Protein AF-A0A1G2NFJ1-F1 (afdb_monomer)

Nearest PDB structures (foldseek):
  6s37-assembly1_A  TM=6.740E-01  e=1.881E-02  Pseudomonas putida KT2440
  8tn1-assembly1_B  TM=7.381E-01  e=3.891E-02  synthetic construct
  8jh6-assembly1_B  TM=7.450E-01  e=9.228E-02  synthetic construct
  8tn6-assembly1_C  TM=7.296E-01  e=8.426E-02  synthetic construct

Radius of gyration: 84.59 Å; Cα contacts (8 Å, |Δi|>4): 296; chains: 1; bounding box: 151×40×231 Å

Organism: NCBI:txid1802322

Sequence (348 aa):
MGFALKITGFVVAAGVAAGGVYEIARVYSVKSLKETIGTKLESGEYVAAIAAYDALEKAAPKEAVAERKNLATAQRLLAAEEDLNRALRAAERAEWADVRALLRESEAIRNAAFARHREAQELYNQAEAYAAGERHEAVVELEGLKGEATSEKAKRAQAEEKGSALQNALLQKEKELGTRERELTEVKRRADDTKAQLEAEEARTRELAAQVEKEVKQKFFTELKTYRDLAQKGREQLDNAVVEIQAKRDVTALVYISQGKILFEEAKNKTNDLRSNRTPSAYQSKVDDLARAFTEFLEASKQLRNAVVYIEEQGSAEFASGLNKGKTALANAASYLAGVSEFIVGNQ

pLDDT: mean 86.46, std 15.75, range [24.73, 98.25]

Secondary structure (DSSP, 8-state):
-----------------TTHHHHHHHHHHHHHHHHHHHHHHHTT-HHHHHHHHHHHHHH-HHHHHHTHHHHHHHHHHHHHHHHHHHHHHHHHTT-HHHHHHHHTTSHHHH-TTSTTHHHHHHHHHHHHHHHHHHHHHHHHHHHHHHHHHHHHHHHHHHHHHHHHHHHHHHHHHHHHHHHHHHHHHHHHHHHHHHHHHHHHHHHHHHHHHHHHHHHHHHHHHHHHHHHHHHHHHHHHHHHHHHHHHHTT-HHHHHHHHHHHHHHHHHHHHHHHHHHHHS--GGGHHHHHHHHHHHHHHHHHHHHHHHHHHTGGGTTSHHHHHHHHHHHHHHHHHHHHHHHHHHHHHTT-

Structure (mmCIF, N/CA/C/O backbone):
data_AF-A0A1G2NFJ1-F1
#
_entry.id   AF-A0A1G2NFJ1-F1
#
loop_
_atom_site.group_PDB
_atom_site.id
_atom_site.type_symbol
_atom_site.label_atom_id
_atom_site.label_alt_id
_atom_site.label_comp_id
_atom_site.label_asym_id
_atom_site.label_entity_id
_atom_site.label_seq_id
_atom_site.pdbx_PDB_ins_code
_atom_site.Cartn_x
_atom_site.Cartn_y
_atom_site.Cartn_z
_atom_site.occupancy
_atom_site.B_iso_or_equiv
_atom_site.auth_seq_id
_atom_site.auth_comp_id
_atom_site.auth_asym_id
_atom_site.auth_atom_id
_atom_site.pdbx_PDB_model_num
ATOM 1 N N . MET A 1 1 ? 58.564 10.066 -154.911 1.00 29.38 1 MET A N 1
ATOM 2 C CA . MET A 1 1 ? 59.399 11.148 -155.482 1.00 29.38 1 MET A CA 1
ATOM 3 C C . MET A 1 1 ? 59.228 12.354 -154.581 1.00 29.38 1 MET A C 1
ATOM 5 O O . MET A 1 1 ? 58.092 12.661 -154.274 1.00 29.38 1 MET A O 1
ATOM 9 N N . GLY A 1 2 ? 60.229 13.048 -154.072 1.00 28.80 2 GLY A N 1
ATOM 10 C CA . GLY A 1 2 ? 61.684 13.002 -154.185 1.00 28.80 2 GLY A CA 1
ATOM 11 C C . GLY A 1 2 ? 62.175 14.066 -153.189 1.00 28.80 2 GLY A C 1
ATOM 12 O O . GLY A 1 2 ? 61.521 15.088 -153.026 1.00 28.80 2 GLY A O 1
ATOM 13 N N . PHE A 1 3 ? 63.103 13.705 -152.307 1.00 24.73 3 PHE A N 1
ATOM 14 C CA . PHE A 1 3 ? 64.506 14.142 -152.352 1.00 24.73 3 PHE A CA 1
ATOM 15 C C . PHE A 1 3 ? 64.763 15.631 -152.078 1.00 24.73 3 PHE A C 1
ATOM 17 O O . PHE A 1 3 ? 64.454 16.477 -152.908 1.00 24.73 3 PHE A O 1
ATOM 24 N N . ALA A 1 4 ? 65.433 15.885 -150.944 1.00 29.09 4 ALA A N 1
ATOM 25 C CA . ALA A 1 4 ? 66.714 16.608 -150.785 1.00 29.09 4 ALA A CA 1
ATOM 26 C C . ALA A 1 4 ? 66.730 17.238 -149.376 1.00 29.09 4 ALA A C 1
ATOM 28 O O . ALA A 1 4 ? 66.066 18.235 -149.130 1.00 29.09 4 ALA A O 1
ATOM 29 N N . LEU A 1 5 ? 67.287 16.613 -148.335 1.00 31.31 5 LEU A N 1
ATOM 30 C CA . LEU A 1 5 ? 68.714 16.400 -148.051 1.00 31.31 5 LEU A CA 1
ATOM 31 C C . LEU A 1 5 ? 69.594 17.640 -148.306 1.00 31.31 5 LEU A C 1
ATOM 33 O O . LEU A 1 5 ? 69.949 17.933 -149.445 1.00 31.31 5 LEU A O 1
ATOM 37 N N . LYS A 1 6 ? 70.039 18.284 -147.221 1.00 26.72 6 LYS A N 1
ATOM 38 C CA . LYS A 1 6 ? 71.379 18.874 -147.130 1.00 26.72 6 LYS A CA 1
ATOM 39 C C . LYS A 1 6 ? 72.005 18.488 -145.793 1.00 26.72 6 LYS A C 1
ATOM 41 O O . LYS A 1 6 ? 71.573 18.928 -144.735 1.00 26.72 6 LYS A O 1
ATOM 46 N N . ILE A 1 7 ? 73.009 17.625 -145.900 1.00 32.59 7 ILE A N 1
ATOM 47 C CA . ILE A 1 7 ? 74.018 17.327 -144.890 1.00 32.59 7 ILE A CA 1
ATOM 48 C C . ILE A 1 7 ? 75.213 18.237 -145.182 1.00 32.59 7 ILE A C 1
ATOM 50 O O . ILE A 1 7 ? 75.690 18.272 -146.315 1.00 32.59 7 ILE A O 1
ATOM 54 N N . THR A 1 8 ? 75.726 18.882 -144.141 1.00 31.62 8 THR A N 1
ATOM 55 C CA . THR A 1 8 ? 77.117 19.340 -144.007 1.00 31.62 8 THR A CA 1
ATOM 56 C C . THR A 1 8 ? 77.394 19.215 -142.502 1.00 31.62 8 THR A C 1
ATOM 58 O O . THR A 1 8 ? 76.684 19.827 -141.720 1.00 31.62 8 THR A O 1
ATOM 61 N N . GLY A 1 9 ? 78.269 18.374 -141.954 1.00 26.66 9 GLY A N 1
ATOM 62 C CA . GLY A 1 9 ? 79.492 17.786 -142.475 1.00 26.66 9 GLY A CA 1
ATOM 63 C C . GLY A 1 9 ? 80.692 18.564 -141.934 1.00 26.66 9 GLY A C 1
ATOM 64 O O . GLY A 1 9 ? 81.202 19.426 -142.637 1.00 26.66 9 GLY A O 1
ATOM 65 N N . PHE A 1 10 ? 81.146 18.262 -140.711 1.00 26.02 10 PHE A N 1
ATOM 66 C CA . PHE A 1 10 ? 82.534 18.509 -140.309 1.00 26.02 10 PHE A CA 1
ATOM 67 C C . PHE A 1 10 ? 83.067 17.313 -139.517 1.00 26.02 10 PHE A C 1
ATOM 69 O O . PHE A 1 10 ? 82.475 16.876 -138.530 1.00 26.02 10 PHE A O 1
ATOM 76 N N . VAL A 1 11 ? 84.157 16.755 -140.035 1.00 30.39 11 VAL A N 1
ATOM 77 C CA . VAL A 1 11 ? 84.840 15.537 -139.602 1.00 30.39 11 VAL A CA 1
ATOM 78 C C . VAL A 1 11 ? 86.064 15.921 -138.766 1.00 30.39 11 VAL A C 1
ATOM 80 O O . VAL A 1 11 ? 86.835 16.786 -139.162 1.00 30.39 11 VAL A O 1
ATOM 83 N N . VAL A 1 12 ? 86.183 15.251 -137.617 1.00 34.19 12 VAL A N 1
ATOM 84 C CA . VAL A 1 12 ? 87.369 14.823 -136.844 1.00 34.19 12 VAL A CA 1
ATOM 85 C C . VAL A 1 12 ? 88.696 15.578 -137.042 1.00 34.19 12 VAL A C 1
ATOM 87 O O . VAL A 1 12 ? 89.329 15.496 -138.090 1.00 34.19 12 VAL A O 1
ATOM 90 N N . ALA A 1 13 ? 89.211 16.125 -135.934 1.00 29.28 13 ALA A N 1
ATOM 91 C CA . ALA A 1 13 ? 90.642 16.306 -135.689 1.00 29.28 13 ALA A CA 1
ATOM 92 C C . ALA A 1 13 ? 91.014 15.706 -134.317 1.00 29.28 13 ALA A C 1
ATOM 94 O O . ALA A 1 13 ? 90.202 15.667 -133.395 1.00 29.28 13 ALA A O 1
ATOM 95 N N . ALA A 1 14 ? 92.223 15.163 -134.243 1.00 30.06 14 ALA A N 1
ATOM 96 C CA . ALA A 1 14 ? 92.695 14.168 -133.290 1.00 30.06 14 ALA A CA 1
ATOM 97 C C . ALA A 1 14 ? 93.153 14.715 -131.922 1.00 30.06 14 ALA A C 1
ATOM 99 O O . ALA A 1 14 ? 93.573 15.860 -131.814 1.00 30.06 14 ALA A O 1
ATOM 100 N N . GLY A 1 15 ? 93.215 13.815 -130.931 1.00 32.00 15 GLY A N 1
ATOM 101 C CA . GLY A 1 15 ? 94.182 13.885 -129.828 1.00 32.00 15 GLY A CA 1
ATOM 102 C C . GLY A 1 15 ? 93.713 14.568 -128.537 1.00 32.00 15 GLY A C 1
ATOM 103 O O . GLY A 1 15 ? 93.548 15.776 -128.489 1.00 32.00 15 GLY A O 1
ATOM 104 N N . VAL A 1 16 ? 93.633 13.778 -127.456 1.00 35.50 16 VAL A N 1
ATOM 105 C CA . VAL A 1 16 ? 93.614 14.209 -126.038 1.00 35.50 16 VAL A CA 1
ATOM 106 C C . VAL A 1 16 ? 92.357 14.963 -125.563 1.00 35.50 16 VAL A C 1
ATOM 108 O O . VAL A 1 16 ? 92.382 16.174 -125.424 1.00 35.50 16 VAL A O 1
ATOM 111 N N . ALA A 1 17 ? 91.281 14.245 -125.198 1.00 34.59 17 ALA A N 1
ATOM 112 C CA . ALA A 1 17 ? 90.305 14.711 -124.186 1.00 34.59 17 ALA A CA 1
ATOM 113 C C . ALA A 1 17 ? 89.310 13.624 -123.710 1.00 34.59 17 ALA A C 1
ATOM 115 O O . ALA A 1 17 ? 88.187 13.946 -123.326 1.00 34.59 17 ALA A O 1
ATOM 116 N N . ALA A 1 18 ? 89.682 12.336 -123.681 1.00 38.75 18 ALA A N 1
ATOM 117 C CA . ALA A 1 18 ? 88.801 11.305 -123.107 1.00 38.75 18 ALA A CA 1
ATOM 118 C C . ALA A 1 18 ? 88.531 11.521 -121.595 1.00 38.75 18 ALA A C 1
ATOM 120 O O . ALA A 1 18 ? 87.534 11.033 -121.078 1.00 38.75 18 ALA A O 1
ATOM 121 N N . GLY A 1 19 ? 89.365 12.314 -120.904 1.00 41.72 19 GLY A N 1
ATOM 122 C CA . GLY A 1 19 ? 89.115 12.766 -119.528 1.00 41.72 19 GLY A CA 1
ATOM 123 C C . GLY A 1 19 ? 88.277 14.050 -119.399 1.00 41.72 19 GLY A C 1
ATOM 124 O O . GLY A 1 19 ? 87.590 14.220 -118.401 1.00 41.72 19 GLY A O 1
ATOM 125 N N . GLY A 1 20 ? 88.282 14.948 -120.395 1.00 39.84 20 GLY A N 1
ATOM 126 C CA . GLY A 1 20 ? 87.669 16.284 -120.279 1.00 39.84 20 GLY A CA 1
ATOM 127 C C . GLY A 1 20 ? 86.154 16.309 -120.506 1.00 39.84 20 GLY A C 1
ATOM 128 O O . GLY A 1 20 ? 85.426 16.962 -119.765 1.00 39.84 20 GLY A O 1
ATOM 129 N N . VAL A 1 21 ? 85.656 15.553 -121.491 1.00 48.56 21 VAL A N 1
ATOM 130 C CA . VAL A 1 21 ? 84.204 15.421 -121.739 1.00 48.56 21 VAL A CA 1
ATOM 131 C C . VAL A 1 21 ? 83.534 14.617 -120.619 1.00 48.56 21 VAL A C 1
ATOM 133 O O . VAL A 1 21 ? 82.415 14.927 -120.213 1.00 48.56 21 VAL A O 1
ATOM 136 N N . TYR A 1 22 ? 84.253 13.631 -120.073 1.00 52.06 22 TYR A N 1
ATOM 137 C CA . TYR A 1 22 ? 83.825 12.845 -118.919 1.00 52.06 22 TYR A CA 1
ATOM 138 C C . TYR A 1 22 ? 83.718 13.707 -117.653 1.00 52.06 22 TYR A C 1
ATOM 140 O O . TYR A 1 22 ? 82.712 13.635 -116.955 1.00 52.06 22 TYR A O 1
ATOM 148 N N . GLU A 1 23 ? 84.689 14.590 -117.396 1.00 54.62 23 GLU A N 1
ATOM 149 C CA . GLU A 1 23 ? 84.641 15.519 -116.258 1.00 54.62 23 GLU A CA 1
ATOM 150 C C . GLU A 1 23 ? 83.546 16.593 -116.395 1.00 54.62 23 GLU A C 1
ATOM 152 O O . GLU A 1 23 ? 82.836 16.867 -115.432 1.00 54.62 23 GLU A O 1
ATOM 157 N N . ILE A 1 24 ? 83.305 17.152 -117.588 1.00 58.66 24 ILE A N 1
ATOM 158 C CA . ILE A 1 24 ? 82.224 18.142 -117.785 1.00 58.66 24 ILE A CA 1
ATOM 159 C C . ILE A 1 24 ? 80.839 17.499 -117.603 1.00 58.66 24 ILE A C 1
ATOM 161 O O . ILE A 1 24 ? 79.981 18.068 -116.923 1.00 58.66 24 ILE A O 1
ATOM 165 N N . ALA A 1 25 ? 80.619 16.304 -118.161 1.00 57.97 25 ALA A N 1
ATOM 166 C CA . ALA A 1 25 ? 79.375 15.559 -117.970 1.00 57.97 25 ALA A CA 1
ATOM 167 C C . ALA A 1 25 ? 79.161 15.180 -116.494 1.00 57.97 25 ALA A C 1
ATOM 169 O O . ALA A 1 25 ? 78.046 15.299 -115.985 1.00 57.97 25 ALA A O 1
ATOM 170 N N . ARG A 1 26 ? 80.238 14.810 -115.788 1.00 60.09 26 ARG A N 1
ATOM 171 C CA . ARG A 1 26 ? 80.223 14.480 -114.359 1.00 60.09 26 ARG A CA 1
ATOM 172 C C . ARG A 1 26 ? 79.892 15.688 -113.481 1.00 60.09 26 ARG A C 1
ATOM 174 O O . ARG A 1 26 ? 79.050 15.575 -112.593 1.00 60.09 26 ARG A O 1
ATOM 181 N N . VAL A 1 27 ? 80.477 16.857 -113.747 1.00 63.84 27 VAL A N 1
ATOM 182 C CA . VAL A 1 27 ? 80.195 18.097 -112.999 1.00 63.84 27 VAL A CA 1
ATOM 183 C C . VAL A 1 27 ? 78.745 18.558 -113.200 1.00 63.84 27 VAL A C 1
ATOM 185 O O . VAL A 1 27 ? 78.077 18.901 -112.222 1.00 63.84 27 VAL A O 1
ATOM 188 N N . TYR A 1 28 ? 78.219 18.506 -114.430 1.00 66.62 28 TYR A N 1
ATOM 189 C CA . TYR A 1 28 ? 76.808 18.820 -114.698 1.00 66.62 28 TYR A CA 1
ATOM 190 C C . TYR A 1 28 ? 75.854 17.813 -114.045 1.00 66.62 28 TYR A C 1
ATOM 192 O O . TYR A 1 28 ? 74.860 18.227 -113.447 1.00 66.62 28 TYR A O 1
ATOM 200 N N . SER A 1 29 ? 76.168 16.512 -114.084 1.00 67.25 29 SER A N 1
ATOM 201 C CA . SER A 1 29 ? 75.348 15.494 -113.417 1.00 67.25 29 SER A CA 1
ATOM 202 C C . SER A 1 29 ? 75.361 15.641 -111.895 1.00 67.25 29 SER A C 1
ATOM 204 O O . SER A 1 29 ? 74.321 15.511 -111.262 1.00 67.25 29 SER A O 1
ATOM 206 N N . VAL A 1 30 ? 76.508 15.980 -111.295 1.00 73.62 30 VAL A N 1
ATOM 207 C CA . VAL A 1 30 ? 76.634 16.200 -109.845 1.00 73.62 30 VAL A CA 1
ATOM 208 C C . VAL A 1 30 ? 75.862 17.439 -109.403 1.00 73.62 30 VAL A C 1
ATOM 210 O O . VAL A 1 30 ? 75.151 17.389 -108.401 1.00 73.62 30 VAL A O 1
ATOM 213 N N . LYS A 1 31 ? 75.957 18.543 -110.153 1.00 77.88 31 LYS A N 1
ATOM 214 C CA . LYS A 1 31 ? 75.199 19.765 -109.861 1.00 77.88 31 LYS A CA 1
ATOM 215 C C . LYS A 1 31 ? 73.690 19.533 -109.981 1.00 77.88 31 LYS A C 1
ATOM 217 O O . LYS A 1 31 ? 72.951 19.903 -109.076 1.00 77.88 31 LYS A O 1
ATOM 222 N N . SER A 1 32 ? 73.257 18.853 -111.042 1.00 75.44 32 SER A N 1
ATOM 223 C CA . SER A 1 32 ? 71.852 18.487 -111.247 1.00 75.44 32 SER A CA 1
ATOM 224 C C . SER A 1 32 ? 71.326 17.553 -110.151 1.00 75.44 32 SER A C 1
ATOM 226 O O . SER A 1 32 ? 70.208 17.747 -109.679 1.00 75.44 32 SER A O 1
ATOM 228 N N . LEU A 1 33 ? 72.130 16.591 -109.682 1.00 73.38 33 LEU A N 1
ATOM 229 C CA . LEU A 1 33 ? 71.769 15.725 -108.555 1.00 73.38 33 LEU A CA 1
ATOM 230 C C . LEU A 1 33 ? 71.628 16.518 -107.251 1.00 73.38 33 LEU A C 1
ATOM 232 O O . LEU A 1 33 ? 70.653 16.318 -106.538 1.00 73.38 33 LEU A O 1
ATOM 236 N N . LYS A 1 34 ? 72.537 17.457 -106.957 1.00 78.25 34 LYS A N 1
ATOM 237 C CA . LYS A 1 34 ? 72.437 18.329 -105.772 1.00 78.25 34 LYS A CA 1
ATOM 238 C C . LYS A 1 34 ? 71.208 19.240 -105.803 1.00 78.25 34 LYS A C 1
ATOM 240 O O . LYS A 1 34 ? 70.524 19.362 -104.792 1.00 78.25 34 LYS A O 1
ATOM 245 N N . GLU A 1 35 ? 70.903 19.840 -106.952 1.00 78.56 35 GLU A N 1
ATOM 246 C CA . GLU A 1 35 ? 69.680 20.633 -107.139 1.00 78.56 35 GLU A CA 1
ATOM 247 C C . GLU A 1 35 ? 68.430 19.758 -106.981 1.00 78.56 35 GLU A C 1
ATOM 249 O O . GLU A 1 35 ? 67.527 20.115 -106.232 1.00 78.56 35 GLU A O 1
ATOM 254 N N . THR A 1 36 ? 68.416 18.566 -107.590 1.00 78.94 36 THR A N 1
ATOM 255 C CA . THR A 1 36 ? 67.310 17.600 -107.463 1.00 78.94 36 THR A CA 1
ATOM 256 C C . THR A 1 36 ? 67.088 17.208 -106.010 1.00 78.94 36 THR A C 1
ATOM 258 O O . THR A 1 36 ? 65.955 17.189 -105.548 1.00 78.94 36 THR A O 1
ATOM 261 N N . ILE A 1 37 ? 68.154 16.928 -105.268 1.00 79.12 37 ILE A N 1
ATOM 262 C CA . ILE A 1 37 ? 68.082 16.609 -103.847 1.00 79.12 37 ILE A CA 1
ATOM 263 C C . ILE A 1 37 ? 67.454 17.759 -103.052 1.00 79.12 37 ILE A C 1
ATOM 265 O O . ILE A 1 37 ? 66.541 17.511 -102.271 1.00 79.12 37 ILE A O 1
ATOM 269 N N . GLY A 1 38 ? 67.911 19.000 -103.258 1.00 76.50 38 GLY A N 1
ATOM 270 C CA . GLY A 1 38 ? 67.349 20.177 -102.589 1.00 76.50 38 GLY A CA 1
ATOM 271 C C . GLY A 1 38 ? 65.865 20.354 -102.906 1.00 76.50 38 GLY A C 1
ATOM 272 O O . GLY A 1 38 ? 65.044 20.444 -101.999 1.00 76.50 38 GLY A O 1
ATOM 273 N N . THR A 1 39 ? 65.496 20.271 -104.186 1.00 81.25 39 THR A N 1
ATOM 274 C CA . THR A 1 39 ? 64.097 20.357 -104.622 1.00 81.25 39 THR A CA 1
ATOM 275 C C . THR A 1 39 ? 63.241 19.227 -104.047 1.00 81.25 39 THR A C 1
ATOM 277 O O . THR A 1 39 ? 62.113 19.471 -103.628 1.00 81.25 39 THR A O 1
ATOM 280 N N . LYS A 1 40 ? 63.748 17.989 -103.996 1.00 81.56 40 LYS A N 1
ATOM 281 C CA . LYS A 1 40 ? 63.025 16.827 -103.450 1.00 81.56 40 LYS A CA 1
ATOM 282 C C . LYS A 1 40 ? 62.892 16.891 -101.928 1.00 81.56 40 LYS A C 1
ATOM 284 O O . LYS A 1 40 ? 61.849 16.525 -101.403 1.00 81.56 40 LYS A O 1
ATOM 289 N N . LEU A 1 41 ? 63.894 17.420 -101.228 1.00 80.69 41 LEU A N 1
ATOM 290 C CA . LEU A 1 41 ? 63.815 17.713 -99.795 1.00 80.69 41 LEU A CA 1
ATOM 291 C C . LEU A 1 41 ? 62.758 18.779 -99.488 1.00 80.69 41 LEU A C 1
ATOM 293 O O . LEU A 1 41 ? 61.917 18.571 -98.618 1.00 80.69 41 LEU A O 1
ATOM 297 N N . GLU A 1 42 ? 62.779 19.899 -100.210 1.00 81.12 42 GLU A N 1
ATOM 298 C CA . GLU A 1 42 ? 61.841 21.011 -100.004 1.00 81.12 42 GLU A CA 1
ATOM 299 C C . GLU A 1 42 ? 60.400 20.640 -100.380 1.00 81.12 42 GLU A C 1
ATOM 301 O O . GLU A 1 42 ? 59.457 21.066 -99.718 1.00 81.12 42 GLU A O 1
ATOM 306 N N . SER A 1 43 ? 60.219 19.813 -101.413 1.00 80.00 43 SER A N 1
ATOM 307 C CA . SER A 1 43 ? 58.896 19.349 -101.864 1.00 80.00 43 SER A CA 1
ATOM 308 C C . SER A 1 43 ? 58.313 18.197 -101.041 1.00 80.00 43 SER A C 1
ATOM 310 O O . SER A 1 43 ? 57.189 17.776 -101.306 1.00 80.00 43 SER A O 1
ATOM 312 N N . GLY A 1 44 ? 59.037 17.695 -100.037 1.00 78.88 44 GLY A N 1
ATOM 313 C CA . GLY A 1 44 ? 58.571 16.593 -99.193 1.00 78.88 44 GLY A CA 1
ATOM 314 C C . GLY A 1 44 ? 58.727 15.206 -99.816 1.00 78.88 44 GLY A C 1
ATOM 315 O O . GLY A 1 44 ? 58.240 14.226 -99.268 1.00 78.88 44 GLY A O 1
ATOM 316 N N . GLU A 1 45 ? 59.438 15.081 -100.935 1.00 84.69 45 GLU A N 1
ATOM 317 C CA . GLU A 1 45 ? 59.751 13.796 -101.559 1.00 84.69 45 GLU A CA 1
ATOM 318 C C . GLU A 1 45 ? 61.010 13.169 -100.925 1.00 84.69 45 GLU A C 1
ATOM 320 O O . GLU A 1 45 ? 62.021 12.925 -101.592 1.00 84.69 45 GLU A O 1
ATOM 325 N N . TYR A 1 46 ? 60.973 12.905 -99.613 1.00 85.81 46 TYR A N 1
ATOM 326 C CA . TYR A 1 46 ? 62.154 12.515 -98.827 1.00 85.81 46 TYR A CA 1
ATOM 327 C C . TYR A 1 46 ? 62.796 11.200 -99.282 1.00 85.81 46 TYR A C 1
ATOM 329 O O . TYR A 1 46 ? 64.021 11.101 -99.341 1.00 85.81 46 TYR A O 1
ATOM 337 N N . VAL A 1 47 ? 61.995 10.208 -99.687 1.00 85.94 47 VAL A N 1
ATOM 338 C CA . VAL A 1 47 ? 62.502 8.946 -100.262 1.00 85.94 47 VAL A CA 1
ATOM 339 C C . VAL A 1 47 ? 63.257 9.200 -101.569 1.00 85.94 47 VAL A C 1
ATOM 341 O O . VAL A 1 47 ? 64.329 8.636 -101.789 1.00 85.94 47 VAL A O 1
ATOM 344 N N . ALA A 1 48 ? 62.733 10.080 -102.427 1.00 81.38 48 ALA A N 1
ATOM 345 C CA . ALA A 1 48 ? 63.378 10.436 -103.687 1.00 81.38 48 ALA A CA 1
ATOM 346 C C . ALA A 1 48 ? 64.650 11.265 -103.454 1.00 81.38 48 ALA A C 1
ATOM 348 O O . ALA A 1 48 ? 65.636 11.077 -104.166 1.00 81.38 48 ALA A O 1
ATOM 349 N N . ALA A 1 49 ? 64.665 12.127 -102.433 1.00 80.44 49 ALA A N 1
ATOM 350 C CA . ALA A 1 49 ? 65.864 12.840 -102.007 1.00 80.44 49 ALA A CA 1
ATOM 351 C C . ALA A 1 49 ? 66.959 11.883 -101.504 1.00 80.44 49 ALA A C 1
ATOM 353 O O . ALA A 1 49 ? 68.118 12.038 -101.884 1.00 80.44 49 ALA A O 1
ATOM 354 N N . ILE A 1 50 ? 66.605 10.863 -100.710 1.00 84.69 50 ILE A N 1
ATOM 355 C CA . ILE A 1 50 ? 67.541 9.817 -100.255 1.00 84.69 50 ILE A CA 1
ATOM 356 C C . ILE A 1 50 ? 68.062 8.997 -101.447 1.00 84.69 50 ILE A C 1
ATOM 358 O O . ILE A 1 50 ? 69.264 8.790 -101.572 1.00 84.69 50 ILE A O 1
ATOM 362 N N . ALA A 1 51 ? 67.195 8.600 -102.381 1.00 82.44 51 ALA A N 1
ATOM 363 C CA . ALA A 1 51 ? 67.616 7.866 -103.577 1.00 82.44 51 ALA A CA 1
ATOM 364 C C . ALA A 1 51 ? 68.539 8.700 -104.490 1.00 82.44 51 ALA A C 1
ATOM 366 O O . ALA A 1 51 ? 69.501 8.178 -105.060 1.00 82.44 51 ALA A O 1
ATOM 367 N N . ALA A 1 52 ? 68.279 10.006 -104.615 1.00 80.25 52 ALA A N 1
ATOM 368 C CA . ALA A 1 52 ? 69.155 10.931 -105.330 1.00 80.25 52 ALA A CA 1
ATOM 369 C C . ALA A 1 52 ? 70.500 11.124 -104.601 1.00 80.25 52 ALA A C 1
ATOM 371 O O . ALA A 1 52 ? 71.533 11.258 -105.260 1.00 80.25 52 ALA A O 1
ATOM 372 N N . TYR A 1 53 ? 70.512 11.053 -103.263 1.00 81.50 53 TYR A N 1
ATOM 373 C CA . TYR A 1 53 ? 71.736 10.990 -102.462 1.00 81.50 53 TYR A CA 1
ATOM 374 C C . TYR A 1 53 ? 72.564 9.735 -102.737 1.00 81.50 53 TYR A C 1
ATOM 376 O O . TYR A 1 53 ? 73.763 9.850 -102.991 1.00 81.50 53 TYR A O 1
ATOM 384 N N . ASP A 1 54 ? 71.938 8.559 -102.766 1.00 81.44 54 ASP A N 1
ATOM 385 C CA . ASP A 1 54 ? 72.623 7.298 -103.073 1.00 81.44 54 ASP A CA 1
ATOM 386 C C . ASP A 1 54 ? 73.207 7.305 -104.500 1.00 81.44 54 ASP A C 1
ATOM 388 O O . ASP A 1 54 ? 74.281 6.755 -104.763 1.00 81.44 54 ASP A O 1
ATOM 392 N N . ALA A 1 55 ? 72.515 7.950 -105.448 1.00 81.56 55 ALA A N 1
ATOM 393 C CA . ALA A 1 55 ? 73.018 8.160 -106.805 1.00 81.56 55 ALA A CA 1
ATOM 394 C C . ALA A 1 55 ? 74.222 9.121 -106.835 1.00 81.56 55 ALA A C 1
ATOM 396 O O . ALA A 1 55 ? 75.194 8.869 -107.555 1.00 81.56 55 ALA A O 1
ATOM 397 N N . LEU A 1 56 ? 74.191 10.187 -106.025 1.00 80.94 56 LEU A N 1
ATOM 398 C CA . LEU A 1 56 ? 75.305 11.122 -105.862 1.00 80.94 56 LEU A CA 1
ATOM 399 C C . LEU A 1 56 ? 76.530 10.441 -105.232 1.00 80.94 56 LEU A C 1
ATOM 401 O O . LEU A 1 56 ? 77.644 10.650 -105.709 1.00 80.94 56 LEU A O 1
ATOM 405 N N . GLU A 1 57 ? 76.340 9.586 -104.224 1.00 81.56 57 GLU A N 1
ATOM 406 C CA . GLU A 1 57 ? 77.422 8.826 -103.583 1.00 81.56 57 GLU A CA 1
ATOM 407 C C . GLU A 1 57 ? 78.140 7.899 -104.573 1.00 81.56 57 GLU A C 1
ATOM 409 O O . GLU A 1 57 ? 79.371 7.842 -104.590 1.00 81.56 57 GLU A O 1
ATOM 414 N N . LYS A 1 58 ? 77.390 7.240 -105.467 1.00 78.75 58 LYS A N 1
ATOM 415 C CA . LYS A 1 58 ? 77.949 6.365 -106.512 1.00 78.75 58 LYS A CA 1
ATOM 416 C C . LYS A 1 58 ? 78.712 7.133 -107.596 1.00 78.75 58 LYS A C 1
ATOM 418 O O . LYS A 1 58 ? 79.731 6.645 -108.082 1.00 78.75 58 LYS A O 1
ATOM 423 N N . ALA A 1 59 ? 78.235 8.313 -107.992 1.00 76.06 59 ALA A N 1
ATOM 424 C CA . ALA A 1 59 ? 78.837 9.104 -109.070 1.00 76.06 59 ALA A CA 1
ATOM 425 C C . ALA A 1 59 ? 80.020 9.985 -108.603 1.00 76.06 59 ALA A C 1
ATOM 427 O O . ALA A 1 59 ? 80.988 10.208 -109.349 1.00 76.06 59 ALA A O 1
ATOM 428 N N . ALA A 1 60 ? 79.952 10.503 -107.373 1.00 76.12 60 ALA A N 1
ATOM 429 C CA . ALA A 1 60 ? 80.842 11.539 -106.847 1.00 76.12 60 ALA A CA 1
ATOM 430 C C . ALA A 1 60 ? 81.001 11.441 -105.307 1.00 76.12 60 ALA A C 1
ATOM 432 O O . ALA A 1 60 ? 80.393 12.205 -104.550 1.00 76.12 60 ALA A O 1
ATOM 433 N N . PRO A 1 61 ? 81.834 10.498 -104.814 1.00 75.31 61 PRO A N 1
ATOM 434 C CA . PRO A 1 61 ? 81.906 10.175 -103.386 1.00 75.31 61 PRO A CA 1
ATOM 435 C C . PRO A 1 61 ? 82.383 11.329 -102.491 1.00 75.31 61 PRO A C 1
ATOM 437 O O . PRO A 1 61 ? 81.928 11.466 -101.358 1.00 75.31 61 PRO A O 1
ATOM 440 N N . LYS A 1 62 ? 83.301 12.182 -102.969 1.00 72.94 62 LYS A N 1
ATOM 441 C CA . LYS A 1 62 ? 83.844 13.298 -102.169 1.00 72.94 62 LYS A CA 1
ATOM 442 C C . LYS A 1 62 ? 82.802 14.401 -101.974 1.00 72.94 62 LYS A C 1
ATOM 444 O O . LYS A 1 62 ? 82.721 15.005 -100.908 1.00 72.94 62 LYS A O 1
ATOM 449 N N . GLU A 1 63 ? 81.987 14.633 -102.993 1.00 72.00 63 GLU A N 1
ATOM 450 C CA . GLU A 1 63 ? 80.902 15.602 -103.015 1.00 72.00 63 GLU A CA 1
ATOM 451 C C . GLU A 1 63 ? 79.708 15.132 -102.178 1.00 72.00 63 GLU A C 1
ATOM 453 O O . GLU A 1 63 ? 79.065 15.963 -101.536 1.00 72.00 63 GLU A O 1
ATOM 458 N N . ALA A 1 64 ? 79.453 13.821 -102.123 1.00 70.75 64 ALA A N 1
ATOM 459 C CA . ALA A 1 64 ? 78.445 13.217 -101.253 1.00 70.75 64 ALA A CA 1
ATOM 460 C C . ALA A 1 64 ? 78.792 13.357 -99.758 1.00 70.75 64 ALA A C 1
ATOM 462 O O . ALA A 1 64 ? 77.915 13.643 -98.943 1.00 70.75 64 ALA A O 1
ATOM 463 N N . VAL A 1 65 ? 80.077 13.254 -99.385 1.00 72.12 65 VAL A N 1
ATOM 464 C CA . VAL A 1 65 ? 80.529 13.464 -97.993 1.00 72.12 65 VAL A CA 1
ATOM 465 C C . VAL A 1 65 ? 80.196 14.875 -97.494 1.00 72.12 65 VAL A C 1
ATOM 467 O O . VAL A 1 65 ? 79.785 15.031 -96.342 1.00 72.12 65 VAL A O 1
ATOM 470 N N . ALA A 1 66 ? 80.315 15.893 -98.352 1.00 70.75 66 ALA A N 1
ATOM 471 C CA . ALA A 1 66 ? 79.959 17.272 -98.008 1.00 70.75 66 ALA A CA 1
ATOM 472 C C . ALA A 1 66 ? 78.447 17.457 -97.763 1.00 70.75 66 ALA A C 1
ATOM 474 O O . ALA A 1 66 ? 78.049 18.309 -96.972 1.00 70.75 66 ALA A O 1
ATOM 475 N N . GLU A 1 67 ? 77.611 16.625 -98.384 1.00 72.31 67 GLU A N 1
ATOM 476 C CA . GLU A 1 67 ? 76.150 16.684 -98.293 1.00 72.31 67 GLU A CA 1
ATOM 477 C C . GLU A 1 67 ? 75.551 15.720 -97.252 1.00 72.31 67 GLU A C 1
ATOM 479 O O . GLU A 1 67 ? 74.336 15.649 -97.074 1.00 72.31 67 GLU A O 1
ATOM 484 N N . ARG A 1 68 ? 76.385 14.986 -96.508 1.00 74.94 68 ARG A N 1
ATOM 485 C CA . ARG A 1 68 ? 75.947 13.963 -95.541 1.00 74.94 68 ARG A CA 1
ATOM 486 C C . ARG A 1 68 ? 74.969 14.485 -94.479 1.00 74.94 68 ARG A C 1
ATOM 488 O O . ARG A 1 68 ? 74.139 13.730 -93.978 1.00 74.94 68 ARG A O 1
ATOM 495 N N . LYS A 1 69 ? 75.044 15.777 -94.136 1.00 76.62 69 LYS A N 1
ATOM 496 C CA . LYS A 1 69 ? 74.086 16.434 -93.229 1.00 76.62 69 LYS A CA 1
ATOM 497 C C . LYS A 1 69 ? 72.676 16.465 -93.814 1.00 76.62 69 LYS A C 1
ATOM 499 O O . LYS A 1 69 ? 71.728 16.185 -93.097 1.00 76.62 69 LYS A O 1
ATOM 504 N N . ASN A 1 70 ? 72.554 16.752 -95.101 1.00 75.31 70 ASN A N 1
ATOM 505 C CA . ASN A 1 70 ? 71.278 16.833 -95.794 1.00 75.31 70 ASN A CA 1
ATOM 506 C C . ASN A 1 70 ? 70.670 15.439 -96.031 1.00 75.31 70 ASN A C 1
ATOM 508 O O . ASN A 1 70 ? 69.454 15.303 -95.962 1.00 75.31 70 ASN A O 1
ATOM 512 N N . LEU A 1 71 ? 71.491 14.388 -96.185 1.00 78.62 71 LEU A N 1
ATOM 513 C CA . LEU A 1 71 ? 71.022 12.994 -96.133 1.00 78.62 71 LEU A CA 1
ATOM 514 C C . LEU A 1 71 ? 70.444 12.643 -94.753 1.00 78.62 71 LEU A C 1
ATOM 516 O O . LEU A 1 71 ? 69.347 12.096 -94.660 1.00 78.62 71 LEU A O 1
ATOM 520 N N . ALA A 1 72 ? 71.150 12.989 -93.672 1.00 82.44 72 ALA A N 1
ATOM 521 C CA . ALA A 1 72 ? 70.645 12.779 -92.314 1.00 82.44 72 ALA A CA 1
ATOM 522 C C . ALA A 1 72 ? 69.355 13.582 -92.054 1.00 82.44 72 ALA A C 1
ATOM 524 O O . ALA A 1 72 ? 68.444 13.083 -91.395 1.00 82.44 72 ALA A O 1
ATOM 525 N N . THR A 1 73 ? 69.246 14.795 -92.605 1.00 82.88 73 THR A N 1
ATOM 526 C CA . THR A 1 73 ? 68.008 15.585 -92.596 1.00 82.88 73 THR A CA 1
ATOM 527 C C . THR A 1 73 ? 66.899 14.879 -93.375 1.00 82.88 73 THR A C 1
ATOM 529 O O . THR A 1 73 ? 65.813 14.719 -92.834 1.00 82.88 73 THR A O 1
ATOM 532 N N . ALA A 1 74 ? 67.166 14.378 -94.586 1.00 81.44 74 ALA A N 1
ATOM 533 C CA . ALA A 1 74 ? 66.192 13.634 -95.391 1.00 81.44 74 ALA A CA 1
ATOM 534 C C . ALA A 1 74 ? 65.629 12.420 -94.637 1.00 81.44 74 ALA A C 1
ATOM 536 O O . ALA A 1 74 ? 64.422 12.208 -94.611 1.00 81.44 74 ALA A O 1
ATOM 537 N N . GLN A 1 75 ? 66.500 11.651 -93.978 1.00 84.44 75 GLN A N 1
ATOM 538 C CA . GLN A 1 75 ? 66.116 10.474 -93.192 1.00 84.44 75 GLN A CA 1
ATOM 539 C C . GLN A 1 75 ? 65.272 10.840 -91.965 1.00 84.44 75 GLN A C 1
ATOM 541 O O . GLN A 1 75 ? 64.296 10.157 -91.665 1.00 84.44 75 GLN A O 1
ATOM 546 N N . ARG A 1 76 ? 65.613 11.931 -91.268 1.00 87.88 76 ARG A N 1
ATOM 547 C CA . ARG A 1 76 ? 64.818 12.439 -90.138 1.00 87.88 76 ARG A CA 1
ATOM 548 C C . ARG A 1 76 ? 63.454 12.961 -90.575 1.00 87.88 76 ARG A C 1
ATOM 550 O O . ARG A 1 76 ? 62.470 12.714 -89.889 1.00 87.88 76 ARG A O 1
ATOM 557 N N . LEU A 1 77 ? 63.392 13.651 -91.713 1.00 88.62 77 LEU A N 1
ATOM 558 C CA . LEU A 1 77 ? 62.139 14.157 -92.271 1.00 88.62 77 LEU A CA 1
ATOM 559 C C . LEU A 1 77 ? 61.254 13.029 -92.822 1.00 88.62 77 LEU A C 1
ATOM 561 O O . LEU A 1 77 ? 60.038 13.102 -92.686 1.00 88.62 77 LEU A O 1
ATOM 565 N N . LEU A 1 78 ? 61.847 11.952 -93.344 1.00 87.25 78 LEU A N 1
ATOM 566 C CA . LEU A 1 78 ? 61.114 10.737 -93.702 1.00 87.25 78 LEU A CA 1
ATOM 567 C C . LEU A 1 78 ? 60.515 10.049 -92.464 1.00 87.25 78 LEU A C 1
ATOM 569 O O . LEU A 1 78 ? 59.344 9.685 -92.473 1.00 87.25 78 LEU A O 1
ATOM 573 N N . ALA A 1 79 ? 61.282 9.917 -91.377 1.00 89.88 79 ALA A N 1
ATOM 574 C CA . ALA A 1 79 ? 60.757 9.388 -90.115 1.00 89.88 79 ALA A CA 1
ATOM 575 C C . ALA A 1 79 ? 59.628 10.273 -89.550 1.00 89.88 79 ALA A C 1
ATOM 577 O O . ALA A 1 79 ? 58.608 9.759 -89.103 1.00 89.88 79 ALA A O 1
ATOM 578 N N . ALA A 1 80 ? 59.761 11.600 -89.652 1.00 90.69 80 ALA A N 1
ATOM 579 C CA . ALA A 1 80 ? 58.693 12.539 -89.311 1.00 90.69 80 ALA A CA 1
ATOM 580 C C . ALA A 1 80 ? 57.436 12.373 -90.173 1.00 90.69 80 ALA A C 1
ATOM 582 O O . ALA A 1 80 ? 56.322 12.517 -89.671 1.00 90.69 80 ALA A O 1
ATOM 583 N N . GLU A 1 81 ? 57.591 12.066 -91.460 1.00 90.44 81 GLU A N 1
ATOM 584 C CA . GLU A 1 81 ? 56.464 11.763 -92.338 1.00 90.44 81 GLU A CA 1
ATOM 585 C C . GLU A 1 81 ? 55.744 10.478 -91.904 1.00 90.44 81 GLU A C 1
ATOM 587 O O . GLU A 1 81 ? 54.513 10.435 -91.865 1.00 90.44 81 GLU A O 1
ATOM 592 N N . GLU A 1 82 ? 56.491 9.443 -91.515 1.00 91.00 82 GLU A N 1
ATOM 593 C CA . GLU A 1 82 ? 55.919 8.215 -90.961 1.00 91.00 82 GLU A CA 1
ATOM 594 C C . GLU A 1 82 ? 55.196 8.455 -89.628 1.00 91.00 82 GLU A C 1
ATOM 596 O O . GLU A 1 82 ? 54.075 7.966 -89.454 1.00 91.00 82 GLU A O 1
ATOM 601 N N . ASP A 1 83 ? 55.792 9.225 -88.715 1.00 92.31 83 ASP A N 1
ATOM 602 C CA . ASP A 1 83 ? 55.182 9.601 -87.435 1.00 92.31 83 ASP A CA 1
ATOM 603 C C . ASP A 1 83 ? 53.890 10.395 -87.645 1.00 92.31 83 ASP A C 1
ATOM 605 O O . ASP A 1 83 ? 52.871 10.078 -87.028 1.00 92.31 83 ASP A O 1
ATOM 609 N N . LEU A 1 84 ? 53.892 11.377 -88.558 1.00 93.50 84 LEU A N 1
ATOM 610 C CA . LEU A 1 84 ? 52.693 12.142 -88.906 1.00 93.50 84 LEU A CA 1
ATOM 611 C C . LEU A 1 84 ? 51.608 11.234 -89.487 1.00 93.50 84 LEU A C 1
ATOM 613 O O . LEU A 1 84 ? 50.449 11.334 -89.097 1.00 93.50 84 LEU A O 1
ATOM 617 N N . ASN A 1 85 ? 51.959 10.315 -90.385 1.00 93.25 85 ASN A N 1
ATOM 618 C CA . ASN A 1 85 ? 50.986 9.395 -90.971 1.00 93.25 85 ASN A CA 1
ATOM 619 C C . ASN A 1 85 ? 50.398 8.427 -89.929 1.00 93.25 85 ASN A C 1
ATOM 621 O O . ASN A 1 85 ? 49.214 8.091 -90.000 1.00 93.25 85 ASN A O 1
ATOM 625 N N . ARG A 1 86 ? 51.188 7.988 -88.940 1.00 93.44 86 ARG A N 1
ATOM 626 C CA . ARG A 1 86 ? 50.679 7.203 -87.801 1.00 93.44 86 ARG A CA 1
ATOM 627 C C . ARG A 1 86 ? 49.785 8.047 -86.899 1.00 93.44 86 ARG A C 1
ATOM 629 O O . ARG A 1 86 ? 48.725 7.569 -86.504 1.00 93.44 86 ARG A O 1
ATOM 636 N N . ALA A 1 87 ? 50.168 9.294 -86.634 1.00 92.94 87 ALA A N 1
ATOM 637 C CA . ALA A 1 87 ? 49.375 10.229 -85.848 1.00 92.94 87 ALA A CA 1
ATOM 638 C C . ALA A 1 87 ? 48.033 10.549 -86.526 1.00 92.94 87 ALA A C 1
ATOM 640 O O . ALA A 1 87 ? 47.006 10.559 -85.863 1.00 92.94 87 ALA A O 1
ATOM 641 N N . LEU A 1 88 ? 47.997 10.714 -87.849 1.00 94.19 88 LEU A N 1
ATOM 642 C CA . LEU A 1 88 ? 46.751 10.904 -88.599 1.00 94.19 88 LEU A CA 1
ATOM 643 C C . LEU A 1 88 ? 45.816 9.693 -88.472 1.00 94.19 88 LEU A C 1
ATOM 645 O O . LEU A 1 88 ? 44.632 9.861 -88.203 1.00 94.19 88 LEU A O 1
ATOM 649 N N . ARG A 1 89 ? 46.346 8.467 -88.568 1.00 94.12 89 ARG A N 1
ATOM 650 C CA . ARG A 1 89 ? 45.548 7.241 -88.369 1.00 94.12 89 ARG A CA 1
ATOM 651 C C . ARG A 1 89 ? 45.041 7.085 -86.935 1.00 94.12 89 ARG A C 1
ATOM 653 O O . ARG A 1 89 ? 43.929 6.606 -86.739 1.00 94.12 89 ARG A O 1
ATOM 660 N N . ALA A 1 90 ? 45.844 7.462 -85.941 1.00 91.44 90 ALA A N 1
ATOM 661 C CA . ALA A 1 90 ? 45.411 7.488 -84.544 1.00 91.44 90 ALA A CA 1
ATOM 662 C C . ALA A 1 90 ? 44.302 8.537 -84.337 1.00 91.44 90 ALA A C 1
ATOM 664 O O . ALA A 1 90 ? 43.302 8.265 -83.677 1.00 91.44 90 ALA A O 1
ATOM 665 N N . ALA A 1 91 ? 44.410 9.700 -84.986 1.00 91.81 91 ALA A N 1
ATOM 666 C CA . ALA A 1 91 ? 43.384 10.740 -84.944 1.00 91.81 91 ALA A CA 1
ATOM 667 C C . ALA A 1 91 ? 42.061 10.289 -85.589 1.00 91.81 91 ALA A C 1
ATOM 669 O O . ALA A 1 91 ? 40.998 10.539 -85.027 1.00 91.81 91 ALA A O 1
ATOM 670 N N . GLU A 1 92 ? 42.104 9.553 -86.707 1.00 92.06 92 GLU A N 1
ATOM 671 C CA . GLU A 1 92 ? 40.915 8.938 -87.329 1.00 92.06 92 GLU A CA 1
ATOM 672 C C . GLU A 1 92 ? 40.183 7.967 -86.389 1.00 92.06 92 GLU A C 1
ATOM 674 O O . GLU A 1 92 ? 38.971 7.785 -86.497 1.00 92.06 92 GLU A O 1
ATOM 679 N N . ARG A 1 93 ? 40.910 7.355 -85.449 1.00 91.56 93 ARG A N 1
ATOM 680 C CA . ARG A 1 93 ? 40.369 6.457 -84.418 1.00 91.56 93 ARG A CA 1
ATOM 681 C C . ARG A 1 93 ? 40.021 7.169 -83.112 1.00 91.56 93 ARG A C 1
ATOM 683 O O . ARG A 1 93 ? 39.627 6.505 -82.160 1.00 91.56 93 ARG A O 1
ATOM 690 N N . ALA A 1 94 ? 40.157 8.496 -83.066 1.00 86.69 94 ALA A N 1
ATOM 691 C CA . ALA A 1 94 ? 40.027 9.313 -81.860 1.00 86.69 94 ALA A CA 1
ATOM 692 C C . ALA A 1 94 ? 40.996 8.918 -80.720 1.00 86.69 94 ALA A C 1
ATOM 694 O O . ALA A 1 94 ? 40.747 9.210 -79.552 1.00 86.69 94 ALA A O 1
ATOM 695 N N . GLU A 1 95 ? 42.133 8.298 -81.046 1.00 89.94 95 GLU A N 1
ATOM 696 C CA . GLU A 1 95 ? 43.185 7.896 -80.102 1.00 89.94 95 GLU A CA 1
ATOM 697 C C . GLU A 1 95 ? 44.127 9.086 -79.812 1.00 89.94 95 GLU A C 1
ATOM 699 O O . GLU A 1 95 ? 45.328 9.056 -80.082 1.00 89.94 95 GLU A O 1
ATOM 704 N N . TRP A 1 96 ? 43.585 10.189 -79.283 1.00 89.12 96 TRP A N 1
ATOM 705 C CA . TRP A 1 96 ? 44.303 11.469 -79.132 1.00 89.12 96 TRP A CA 1
ATOM 706 C C . TRP A 1 96 ? 45.553 11.397 -78.241 1.00 89.12 96 TRP A C 1
ATOM 708 O O . TRP A 1 96 ? 46.510 12.147 -78.451 1.00 89.12 96 TRP A O 1
ATOM 718 N N . ALA A 1 97 ? 45.587 10.474 -77.276 1.00 87.06 97 ALA A N 1
ATOM 719 C CA . ALA A 1 97 ? 46.774 10.210 -76.464 1.00 87.06 97 ALA A CA 1
ATOM 720 C C . ALA A 1 97 ? 47.953 9.696 -77.310 1.00 87.06 97 ALA A C 1
ATOM 722 O O . ALA A 1 97 ? 49.089 10.139 -77.116 1.00 87.06 97 ALA A O 1
ATOM 723 N N . ASP A 1 98 ? 47.675 8.832 -78.288 1.00 88.50 98 ASP A N 1
ATOM 724 C CA . ASP A 1 98 ? 48.677 8.274 -79.194 1.00 88.50 98 ASP A CA 1
ATOM 725 C C . ASP A 1 98 ? 49.119 9.310 -80.233 1.00 88.50 98 ASP A C 1
ATOM 727 O O . ASP A 1 98 ? 50.316 9.450 -80.483 1.00 88.50 98 ASP A O 1
ATOM 731 N N . VAL A 1 99 ? 48.190 10.126 -80.755 1.00 90.19 99 VAL A N 1
ATOM 732 C CA . VAL A 1 99 ? 48.503 11.290 -81.615 1.00 90.19 99 VAL A CA 1
ATOM 733 C C . VAL A 1 99 ? 49.520 12.206 -80.933 1.00 90.19 99 VAL A C 1
ATOM 735 O O . VAL A 1 99 ? 50.539 12.584 -81.516 1.00 90.19 99 VAL A O 1
ATOM 738 N N . ARG A 1 100 ? 49.264 12.538 -79.664 1.00 90.94 100 ARG A N 1
ATOM 739 C CA . ARG A 1 100 ? 50.149 13.372 -78.854 1.00 90.94 100 ARG A CA 1
ATOM 740 C C . ARG A 1 100 ? 51.507 12.707 -78.647 1.00 90.94 100 ARG A C 1
ATOM 742 O O . ARG A 1 100 ? 52.525 13.374 -78.812 1.00 90.94 100 ARG A O 1
ATOM 749 N N . ALA A 1 101 ? 51.535 11.429 -78.267 1.00 90.88 101 ALA A N 1
ATOM 750 C CA . ALA A 1 101 ? 52.774 10.700 -77.997 1.00 90.88 101 ALA A CA 1
ATOM 751 C C . ALA A 1 101 ? 53.672 10.608 -79.240 1.00 90.88 101 ALA A C 1
ATOM 753 O O . ALA A 1 101 ? 54.874 10.846 -79.136 1.00 90.88 101 ALA A O 1
ATOM 754 N N . LEU A 1 102 ? 53.079 10.333 -80.404 1.00 91.81 102 LEU A N 1
ATOM 755 C CA . LEU A 1 102 ? 53.782 10.230 -81.683 1.00 91.81 102 LEU A CA 1
ATOM 756 C C . LEU A 1 102 ? 54.358 11.577 -82.138 1.00 91.81 102 LEU A C 1
ATOM 758 O O . LEU A 1 102 ? 55.490 11.632 -82.605 1.00 91.81 102 LEU A O 1
ATOM 762 N N . LEU A 1 103 ? 53.615 12.677 -81.980 1.00 92.50 103 LEU A N 1
ATOM 763 C CA . LEU A 1 103 ? 54.044 13.979 -82.498 1.00 92.50 103 LEU A CA 1
ATOM 764 C C . LEU A 1 103 ? 54.942 14.768 -81.538 1.00 92.50 103 LEU A C 1
ATOM 766 O O . LEU A 1 103 ? 55.816 15.485 -82.012 1.00 92.50 103 LEU A O 1
ATOM 770 N N . ARG A 1 104 ? 54.793 14.631 -80.212 1.00 90.50 104 ARG A N 1
ATOM 771 C CA . ARG A 1 104 ? 55.487 15.460 -79.195 1.00 90.50 104 ARG A CA 1
ATOM 772 C C . ARG A 1 104 ? 57.007 15.536 -79.360 1.00 90.50 104 ARG A C 1
ATOM 774 O O . ARG A 1 104 ? 57.633 16.549 -79.015 1.00 90.50 104 ARG A O 1
ATOM 781 N N . GLU A 1 105 ? 57.609 14.450 -79.832 1.00 86.50 105 GLU A N 1
ATOM 782 C CA . GLU A 1 105 ? 59.053 14.353 -80.047 1.00 86.50 105 GLU A CA 1
ATOM 783 C C . GLU A 1 105 ? 59.471 14.256 -81.511 1.00 86.50 105 GLU A C 1
ATOM 785 O O . GLU A 1 105 ? 60.668 14.285 -81.796 1.00 86.50 105 GLU A O 1
ATOM 790 N N . SER A 1 106 ? 58.506 14.229 -82.428 1.00 91.31 106 SER A N 1
ATOM 791 C CA . SER A 1 106 ? 58.771 14.072 -83.850 1.00 91.31 106 SER A CA 1
ATOM 792 C C . SER A 1 106 ? 59.340 15.349 -84.470 1.00 91.31 106 SER A C 1
ATOM 794 O O . SER A 1 106 ? 58.952 16.477 -84.144 1.00 91.31 106 SER A O 1
ATOM 796 N N . GLU A 1 107 ? 60.237 15.172 -85.440 1.00 90.19 107 GLU A N 1
ATOM 797 C CA . GLU A 1 107 ? 60.747 16.259 -86.283 1.00 90.19 107 GLU A CA 1
ATOM 798 C C . GLU A 1 107 ? 59.612 16.916 -87.095 1.00 90.19 107 GLU A C 1
ATOM 800 O O . GLU A 1 107 ? 59.745 18.073 -87.486 1.00 90.19 107 GLU A O 1
ATOM 805 N N . ALA A 1 108 ? 58.455 16.251 -87.239 1.00 88.31 108 ALA A N 1
ATOM 806 C CA . ALA A 1 108 ? 57.267 16.790 -87.901 1.00 88.31 108 ALA A CA 1
ATOM 807 C C . ALA A 1 108 ? 56.798 18.128 -87.295 1.00 88.31 108 ALA A C 1
ATOM 809 O O . ALA A 1 108 ? 56.421 19.042 -88.027 1.00 88.31 108 ALA A O 1
ATOM 810 N N . ILE A 1 109 ? 56.872 18.279 -85.966 1.00 92.38 109 ILE A N 1
ATOM 811 C CA . ILE A 1 109 ? 56.483 19.516 -85.258 1.00 92.38 109 ILE A CA 1
ATOM 812 C C . ILE A 1 109 ? 57.679 20.346 -84.779 1.00 92.38 109 ILE A C 1
ATOM 814 O O . ILE A 1 109 ? 57.508 21.465 -84.310 1.00 92.38 109 ILE A O 1
ATOM 818 N N . ARG A 1 110 ? 58.902 19.810 -84.845 1.00 88.94 110 ARG A N 1
ATOM 819 C CA . ARG A 1 110 ? 60.111 20.510 -84.370 1.00 88.94 110 ARG A CA 1
ATOM 820 C C . ARG A 1 110 ? 60.899 21.170 -85.501 1.00 88.94 110 ARG A C 1
ATOM 822 O O . ARG A 1 110 ? 61.641 22.115 -85.241 1.00 88.94 110 ARG A O 1
ATOM 829 N N . ASN A 1 111 ? 60.738 20.700 -86.738 1.00 86.88 111 ASN A N 1
ATOM 830 C CA . ASN A 1 111 ? 61.517 21.140 -87.888 1.00 86.88 111 ASN A CA 1
ATOM 831 C C . ASN A 1 111 ? 60.659 21.903 -88.903 1.00 86.88 111 ASN A C 1
ATOM 833 O O . ASN A 1 111 ? 59.842 21.320 -89.611 1.00 86.88 111 ASN A O 1
ATOM 837 N N . ALA A 1 112 ? 60.895 23.210 -89.023 1.00 86.00 112 ALA A N 1
ATOM 838 C CA . ALA A 1 112 ? 60.143 24.074 -89.933 1.00 86.00 112 ALA A CA 1
ATOM 839 C C . ALA A 1 112 ? 60.351 23.750 -91.427 1.00 86.00 112 ALA A C 1
ATOM 841 O O . ALA A 1 112 ? 59.544 24.172 -92.250 1.00 86.00 112 ALA A O 1
ATOM 842 N N . ALA A 1 113 ? 61.414 23.016 -91.783 1.00 82.31 113 ALA A N 1
ATOM 843 C CA . ALA A 1 113 ? 61.676 22.582 -93.157 1.00 82.31 113 ALA A CA 1
ATOM 844 C C . ALA A 1 113 ? 60.897 21.312 -93.552 1.00 82.31 113 ALA A C 1
ATOM 846 O O . ALA A 1 113 ? 60.962 20.881 -94.703 1.00 82.31 113 ALA A O 1
ATOM 847 N N . PHE A 1 114 ? 60.171 20.691 -92.618 1.00 90.06 114 PHE A N 1
ATOM 848 C CA . PHE A 1 114 ? 59.266 19.597 -92.945 1.00 90.06 114 PHE A CA 1
ATOM 849 C C . PHE A 1 114 ? 58.078 20.124 -93.765 1.00 90.06 114 PHE A C 1
ATOM 851 O O . PHE A 1 114 ? 57.395 21.066 -93.364 1.00 90.06 114 PHE A O 1
ATOM 858 N N . ALA A 1 115 ? 57.792 19.496 -94.904 1.00 86.81 115 ALA A N 1
ATOM 859 C CA . ALA A 1 115 ? 56.820 19.987 -95.879 1.00 86.81 115 ALA A CA 1
ATOM 860 C C . ALA A 1 115 ? 55.402 20.087 -95.292 1.00 86.81 115 ALA A C 1
ATOM 862 O O . ALA A 1 115 ? 54.638 20.985 -95.643 1.00 86.81 115 ALA A O 1
ATOM 863 N N . ARG A 1 116 ? 55.065 19.198 -94.347 1.00 90.69 116 ARG A N 1
ATOM 864 C CA . ARG A 1 116 ? 53.763 19.150 -93.658 1.00 90.69 116 ARG A CA 1
ATOM 865 C C . ARG A 1 116 ? 53.839 19.640 -92.207 1.00 90.69 116 ARG A C 1
ATOM 867 O O . ARG A 1 116 ? 53.010 19.273 -91.379 1.00 90.69 116 ARG A O 1
ATOM 874 N N . HIS A 1 117 ? 54.816 20.492 -91.885 1.00 89.94 117 HIS A N 1
ATOM 875 C CA . HIS A 1 117 ? 55.049 20.994 -90.525 1.00 89.94 117 HIS A CA 1
ATOM 876 C C . HIS A 1 117 ? 53.813 21.636 -89.887 1.00 89.94 117 HIS A C 1
ATOM 878 O O . HIS A 1 117 ? 53.458 21.331 -88.749 1.00 89.94 117 HIS A O 1
ATOM 884 N N . ARG A 1 118 ? 53.111 22.490 -90.639 1.00 90.50 118 ARG A N 1
ATOM 885 C CA . ARG A 1 118 ? 51.912 23.176 -90.147 1.00 90.50 118 ARG A CA 1
ATOM 886 C C . ARG A 1 118 ? 50.790 22.201 -89.781 1.00 90.50 118 ARG A C 1
ATOM 888 O O . ARG A 1 118 ? 50.170 22.359 -88.737 1.00 90.50 118 ARG A O 1
ATOM 895 N N . GLU A 1 119 ? 50.568 21.192 -90.615 1.00 91.75 119 GLU A N 1
ATOM 896 C CA . GLU A 1 119 ? 49.552 20.162 -90.389 1.00 91.75 119 GLU A CA 1
ATOM 897 C C . GLU A 1 119 ? 49.872 19.332 -89.139 1.00 91.75 119 GLU A C 1
ATOM 899 O O . GLU A 1 119 ? 49.006 19.125 -88.291 1.00 91.75 119 GLU A O 1
ATOM 904 N N . ALA A 1 120 ? 51.136 18.931 -88.973 1.00 90.81 120 ALA A N 1
ATOM 905 C CA . ALA A 1 120 ? 51.588 18.225 -87.779 1.00 90.81 120 ALA A CA 1
ATOM 906 C C . ALA A 1 120 ? 51.405 19.071 -86.506 1.00 90.81 120 ALA A C 1
ATOM 908 O O . ALA A 1 120 ? 50.967 18.558 -85.476 1.00 90.81 120 ALA A O 1
ATOM 909 N N . GLN A 1 121 ? 51.703 20.373 -86.573 1.00 92.56 121 GLN A N 1
ATOM 910 C CA . GLN A 1 121 ? 51.543 21.285 -85.440 1.00 92.56 121 GLN A CA 1
ATOM 911 C C . GLN A 1 121 ? 50.069 21.483 -85.065 1.00 92.56 121 GLN A C 1
ATOM 913 O O . GLN A 1 121 ? 49.729 21.484 -83.881 1.00 92.56 121 GLN A O 1
ATOM 918 N N . GLU A 1 122 ? 49.189 21.645 -86.054 1.00 93.12 122 GLU A N 1
ATOM 919 C CA . GLU A 1 122 ? 47.745 21.773 -85.838 1.00 93.12 122 GLU A CA 1
ATOM 920 C C . GLU A 1 122 ? 47.172 20.498 -85.200 1.00 93.12 122 GLU A C 1
ATOM 922 O O . GLU A 1 122 ? 46.447 20.587 -84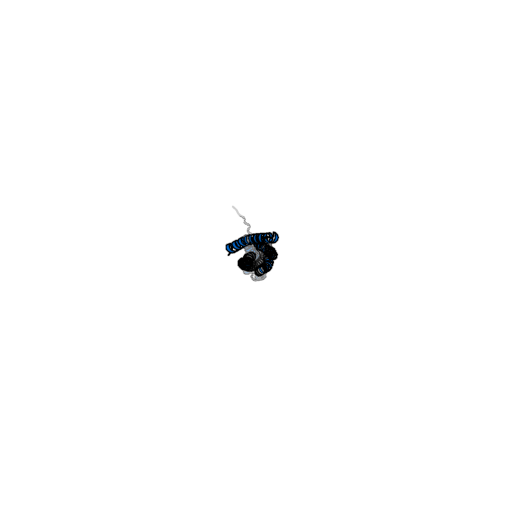.207 1.00 93.12 122 GLU A O 1
ATOM 927 N N . LEU A 1 123 ? 47.569 19.320 -85.691 1.00 92.94 123 LEU A N 1
ATOM 928 C CA . LEU A 1 123 ? 47.137 18.031 -85.150 1.00 92.94 123 LEU A CA 1
ATOM 929 C C . LEU A 1 123 ? 47.641 17.793 -83.715 1.00 92.94 123 LEU A C 1
ATOM 931 O O . LEU A 1 123 ? 46.886 17.344 -82.852 1.00 92.94 123 LEU A O 1
ATOM 935 N N . TYR A 1 124 ? 48.895 18.153 -83.427 1.00 92.69 124 TYR A N 1
ATOM 936 C CA . TYR A 1 124 ? 49.454 18.084 -82.075 1.00 92.69 124 TYR A CA 1
ATOM 937 C C . TYR A 1 124 ? 48.728 19.020 -81.098 1.00 92.69 124 TYR A C 1
ATOM 939 O O . TYR A 1 124 ? 48.400 18.618 -79.981 1.00 92.69 124 TYR A O 1
ATOM 947 N N . ASN A 1 125 ? 48.427 20.252 -81.519 1.00 91.94 125 ASN A N 1
ATOM 948 C CA . ASN A 1 125 ? 47.697 21.211 -80.689 1.00 91.94 125 ASN A CA 1
ATOM 949 C C . ASN A 1 125 ? 46.271 20.727 -80.378 1.00 91.94 125 ASN A C 1
ATOM 951 O O . ASN A 1 125 ? 45.798 20.907 -79.255 1.00 91.94 125 ASN A O 1
ATOM 955 N N . GLN A 1 126 ? 45.597 20.090 -81.342 1.00 90.19 126 GLN A N 1
ATOM 956 C CA . GLN A 1 126 ? 44.298 19.453 -81.106 1.00 90.19 126 GLN A CA 1
ATOM 957 C C . GLN A 1 126 ? 44.415 18.333 -80.063 1.00 90.19 126 GLN A C 1
ATOM 959 O O . GLN A 1 126 ? 43.650 18.316 -79.102 1.00 90.19 126 GLN A O 1
ATOM 964 N N . ALA A 1 127 ? 45.409 17.451 -80.189 1.00 91.19 127 ALA A N 1
ATOM 965 C CA . ALA A 1 127 ? 45.637 16.367 -79.233 1.00 91.19 127 ALA A CA 1
ATOM 966 C C . ALA A 1 127 ? 45.963 16.870 -77.808 1.00 91.19 127 ALA A C 1
ATOM 968 O O . ALA A 1 127 ? 45.488 16.302 -76.822 1.00 91.19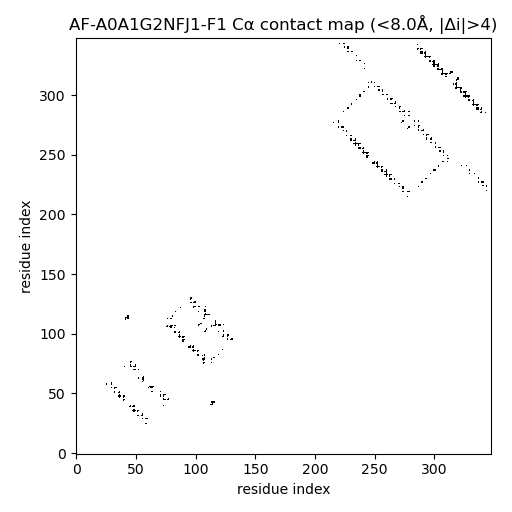 127 ALA A O 1
ATOM 969 N N . GLU A 1 128 ? 46.726 17.961 -77.671 1.00 89.06 128 GLU A N 1
ATOM 970 C CA . GLU A 1 128 ? 46.963 18.623 -76.376 1.00 89.06 128 GLU A CA 1
ATOM 971 C C . GLU A 1 128 ? 45.676 19.218 -75.780 1.00 89.06 128 GLU A C 1
ATOM 973 O O . GLU A 1 128 ? 45.461 19.108 -74.571 1.00 89.06 128 GLU A O 1
ATOM 978 N N . ALA A 1 129 ? 44.798 19.801 -76.603 1.00 88.38 129 ALA A N 1
ATOM 979 C CA . ALA A 1 129 ? 43.518 20.338 -76.140 1.00 88.38 129 ALA A CA 1
ATOM 980 C C . ALA A 1 129 ? 42.586 19.236 -75.603 1.00 88.38 129 ALA A C 1
ATOM 982 O O . ALA A 1 129 ? 42.018 19.398 -74.522 1.00 88.38 129 ALA A O 1
ATOM 983 N N . TYR A 1 130 ? 42.487 18.095 -76.295 1.00 88.31 130 TYR A N 1
ATOM 984 C CA . TYR A 1 130 ? 41.733 16.931 -75.809 1.00 88.31 130 TYR A CA 1
ATOM 985 C C . TYR A 1 130 ? 42.293 16.400 -74.484 1.00 88.31 130 TYR A C 1
ATOM 987 O O . TYR A 1 130 ? 41.547 16.229 -73.521 1.00 88.31 130 TYR A O 1
ATOM 995 N N . ALA A 1 131 ? 43.616 16.237 -74.384 1.00 85.69 131 ALA A N 1
ATOM 996 C CA . ALA A 1 131 ? 44.256 15.779 -73.152 1.00 85.69 131 ALA A CA 1
ATOM 997 C C . ALA A 1 131 ? 44.063 16.755 -71.974 1.00 85.69 131 ALA A C 1
ATOM 999 O O . ALA A 1 131 ? 44.027 16.332 -70.817 1.00 85.69 131 ALA A O 1
ATOM 1000 N N . ALA A 1 132 ? 43.967 18.062 -72.236 1.00 83.25 132 ALA A N 1
ATOM 1001 C CA . ALA A 1 132 ? 43.642 19.052 -71.213 1.00 83.25 132 ALA A CA 1
ATOM 1002 C C . ALA A 1 132 ? 42.177 18.945 -70.750 1.00 83.25 132 ALA A C 1
ATOM 1004 O O . ALA A 1 132 ? 41.924 19.045 -69.549 1.00 83.25 132 ALA A O 1
ATOM 1005 N N . GLY A 1 133 ? 41.243 18.693 -71.676 1.00 84.81 133 GLY A N 1
ATOM 1006 C CA . GLY A 1 133 ? 39.826 18.456 -71.382 1.00 84.81 133 GLY A CA 1
ATOM 1007 C C . GLY A 1 133 ? 39.601 17.229 -70.495 1.00 84.81 133 GLY A C 1
ATOM 1008 O O . GLY A 1 133 ? 39.036 17.361 -69.413 1.00 84.81 133 GLY A O 1
ATOM 1009 N N . GLU A 1 134 ? 40.144 16.069 -70.876 1.00 85.12 134 GLU A N 1
ATOM 1010 C CA . GLU A 1 134 ? 40.018 14.824 -70.095 1.00 85.12 134 GLU A CA 1
ATOM 1011 C C . GLU A 1 134 ? 40.624 14.949 -68.689 1.00 85.12 134 GLU A C 1
ATOM 1013 O O . GLU A 1 134 ? 40.076 14.454 -67.704 1.00 85.12 134 GLU A O 1
ATOM 1018 N N . ARG A 1 135 ? 41.756 15.657 -68.559 1.00 81.81 135 ARG A N 1
ATOM 1019 C CA . ARG A 1 135 ? 42.357 15.940 -67.247 1.00 81.81 135 ARG A CA 1
ATOM 1020 C C . ARG A 1 135 ? 41.464 16.822 -66.389 1.00 81.81 135 ARG A C 1
ATOM 1022 O O . ARG A 1 135 ? 41.410 16.614 -65.181 1.00 81.81 135 ARG A O 1
ATOM 1029 N N . HIS A 1 136 ? 40.811 17.816 -66.985 1.00 83.38 136 HIS A N 1
ATOM 1030 C CA . HIS A 1 136 ? 39.892 18.679 -66.258 1.00 83.38 136 HIS A CA 1
ATOM 1031 C C . HIS A 1 136 ? 38.672 17.893 -65.765 1.00 83.38 136 HIS A C 1
ATOM 1033 O O . HIS A 1 136 ? 38.355 17.971 -64.581 1.00 83.38 136 HIS A O 1
ATOM 1039 N N . GLU A 1 137 ? 38.057 17.076 -66.624 1.00 88.06 137 GLU A N 1
ATOM 1040 C CA . GLU A 1 137 ? 36.924 16.215 -66.256 1.00 88.06 137 GLU A CA 1
ATOM 1041 C C . GLU A 1 137 ? 37.288 15.235 -65.135 1.00 88.06 137 GLU A C 1
ATOM 1043 O O . GLU A 1 137 ? 36.590 15.173 -64.124 1.00 88.06 137 GLU A O 1
ATOM 1048 N N . ALA A 1 138 ? 38.435 14.557 -65.245 1.00 84.12 138 ALA A N 1
ATOM 1049 C CA . ALA A 1 138 ? 38.909 13.642 -64.209 1.00 84.12 138 ALA A CA 1
ATOM 1050 C C . ALA A 1 138 ? 39.169 14.350 -62.867 1.00 84.12 138 ALA A C 1
ATOM 1052 O O . ALA A 1 138 ? 38.895 13.794 -61.804 1.00 84.12 138 ALA A O 1
ATOM 1053 N N . VAL A 1 139 ? 39.695 15.581 -62.885 1.00 87.94 139 VAL A N 1
ATOM 1054 C CA . VAL A 1 139 ? 39.888 16.374 -61.659 1.00 87.94 139 VAL A CA 1
ATOM 1055 C C . VAL A 1 139 ? 38.544 16.743 -61.033 1.00 87.94 139 VAL A C 1
ATOM 1057 O O . VAL A 1 139 ? 38.388 16.566 -59.826 1.00 87.94 139 VAL A O 1
ATOM 1060 N N . VAL A 1 140 ? 37.571 17.191 -61.831 1.00 90.56 140 VAL A N 1
ATOM 1061 C CA . VAL A 1 140 ? 36.224 17.536 -61.348 1.00 90.56 140 VAL A CA 1
ATOM 1062 C C . VAL A 1 140 ? 35.524 16.313 -60.750 1.00 90.56 140 VAL A C 1
ATOM 1064 O O . VAL A 1 140 ? 34.957 16.404 -59.661 1.00 90.56 140 VAL A O 1
ATOM 1067 N N . GLU A 1 141 ? 35.606 15.152 -61.403 1.00 89.88 141 GLU A N 1
ATOM 1068 C CA . GLU A 1 141 ? 35.027 13.906 -60.890 1.00 89.88 141 GLU A CA 1
ATOM 1069 C C . GLU A 1 141 ? 35.702 13.464 -59.582 1.00 89.88 141 GLU A C 1
ATOM 1071 O O . GLU A 1 141 ? 35.024 13.134 -58.606 1.00 89.88 141 GLU A O 1
ATOM 1076 N N . LEU A 1 142 ? 37.036 13.532 -59.505 1.00 89.31 142 LEU A N 1
ATOM 1077 C CA . LEU A 1 142 ? 37.777 13.220 -58.280 1.00 89.31 142 LEU A CA 1
ATOM 1078 C C . LEU A 1 142 ? 37.442 14.177 -57.131 1.00 89.31 142 LEU A C 1
ATOM 1080 O O . LEU A 1 142 ? 37.390 13.750 -55.975 1.00 89.31 142 LEU A O 1
ATOM 1084 N N . GLU A 1 143 ? 37.238 15.462 -57.413 1.00 89.69 143 GLU A N 1
ATOM 1085 C CA . GLU A 1 143 ? 36.780 16.433 -56.417 1.00 89.69 143 GLU A CA 1
ATOM 1086 C C . GLU A 1 143 ? 35.348 16.135 -55.956 1.00 89.69 143 GLU A C 1
ATOM 1088 O O . GLU A 1 143 ? 35.092 16.147 -54.748 1.00 89.69 143 GLU A O 1
ATOM 1093 N N . GLY A 1 144 ? 34.451 15.765 -56.877 1.00 91.25 144 GLY A N 1
ATOM 1094 C CA . GLY A 1 144 ? 33.094 15.307 -56.571 1.00 91.25 144 GLY A CA 1
ATOM 1095 C C . GLY A 1 144 ? 33.082 14.085 -55.649 1.00 91.25 144 GLY A C 1
ATOM 1096 O O . GLY A 1 144 ? 32.496 14.130 -54.567 1.00 91.25 144 GLY A O 1
ATOM 1097 N N . LEU A 1 145 ? 33.826 13.033 -56.004 1.00 92.06 145 LEU A N 1
ATOM 1098 C CA . LEU A 1 145 ? 33.948 11.808 -55.204 1.00 92.06 145 LEU A CA 1
ATOM 1099 C C . LEU A 1 145 ? 34.577 12.063 -53.826 1.00 92.06 145 LEU A C 1
ATOM 1101 O O . LEU A 1 145 ? 34.167 11.463 -52.831 1.00 92.06 145 LEU A O 1
ATOM 1105 N N . LYS A 1 146 ? 35.553 12.977 -53.723 1.00 91.62 146 LYS A N 1
ATOM 1106 C CA . LYS A 1 146 ? 36.097 13.409 -52.421 1.00 91.62 146 LYS A CA 1
ATOM 1107 C C . LYS A 1 146 ? 35.040 14.127 -51.580 1.00 91.62 146 LYS A C 1
ATOM 1109 O O . LYS A 1 146 ? 34.957 13.889 -50.371 1.00 91.62 146 LYS A O 1
ATOM 1114 N N . GLY A 1 147 ? 34.226 14.983 -52.195 1.00 91.56 147 GLY A N 1
ATOM 1115 C CA . GLY A 1 147 ? 33.089 15.637 -51.545 1.00 91.56 147 GLY A CA 1
ATOM 1116 C C . GLY A 1 147 ? 32.066 14.629 -51.011 1.00 91.56 147 GLY A C 1
ATOM 1117 O O . GLY A 1 147 ? 31.672 14.690 -49.846 1.00 91.56 147 GLY A O 1
ATOM 1118 N N . GLU A 1 148 ? 31.699 13.637 -51.817 1.00 91.94 148 GLU A N 1
ATOM 1119 C CA . GLU A 1 148 ? 30.786 12.567 -51.405 1.00 91.94 148 GLU A CA 1
ATOM 1120 C C . GLU A 1 148 ? 31.370 11.706 -50.283 1.00 91.94 148 GLU A C 1
ATOM 1122 O O . GLU A 1 148 ? 30.704 11.480 -49.272 1.00 91.94 148 GLU A O 1
ATOM 1127 N N . ALA A 1 149 ? 32.634 11.288 -50.395 1.00 91.44 149 ALA A N 1
ATOM 1128 C CA . ALA A 1 149 ? 33.296 10.475 -49.378 1.00 91.44 149 ALA A CA 1
ATOM 1129 C C . ALA A 1 149 ? 33.413 11.205 -48.029 1.00 91.44 149 ALA A C 1
ATOM 1131 O O . ALA A 1 149 ? 33.235 10.597 -46.970 1.00 91.44 149 ALA A O 1
ATOM 1132 N N . THR A 1 150 ? 33.686 12.514 -48.042 1.00 93.31 150 THR A N 1
ATOM 1133 C CA . THR A 1 150 ? 33.728 13.327 -46.815 1.00 93.31 150 THR A CA 1
ATOM 1134 C C . THR A 1 150 ? 32.340 13.507 -46.203 1.00 93.31 150 THR A C 1
ATOM 1136 O O . THR A 1 150 ? 32.192 13.344 -44.989 1.00 93.31 150 THR A O 1
ATOM 1139 N N . SER A 1 151 ? 31.314 13.754 -47.024 1.00 93.81 151 SER A N 1
ATOM 1140 C CA . SER A 1 151 ? 29.917 13.826 -46.579 1.00 93.81 151 SER A CA 1
ATOM 1141 C C . SER A 1 151 ? 29.441 12.506 -45.965 1.00 93.81 151 SER A C 1
ATOM 1143 O O . SER A 1 151 ? 28.877 12.492 -44.871 1.00 93.81 151 SER A O 1
ATOM 1145 N N . GLU A 1 152 ? 29.718 11.381 -46.623 1.00 91.69 152 GLU A N 1
ATOM 1146 C CA . GLU A 1 152 ? 29.345 10.047 -46.154 1.00 91.69 152 GLU A CA 1
ATOM 1147 C C . GLU A 1 152 ? 30.061 9.690 -44.845 1.00 91.69 152 GLU A C 1
ATOM 1149 O O . GLU A 1 152 ? 29.439 9.193 -43.905 1.00 91.69 152 GLU A O 1
ATOM 1154 N N . LYS A 1 153 ? 31.353 10.024 -44.723 1.00 94.06 153 LYS A N 1
ATOM 1155 C CA . LYS A 1 153 ? 32.099 9.847 -43.470 1.00 94.06 153 LYS A CA 1
ATOM 1156 C C . LYS A 1 153 ? 31.489 10.660 -42.323 1.00 94.06 153 LYS A C 1
ATOM 1158 O O . LYS A 1 153 ? 31.369 10.141 -41.215 1.00 94.06 153 LYS A O 1
ATOM 1163 N N . ALA A 1 154 ? 31.070 11.900 -42.582 1.00 93.94 154 ALA A N 1
ATOM 1164 C CA . ALA A 1 154 ? 30.399 12.732 -41.585 1.00 93.94 154 ALA A CA 1
ATOM 1165 C C . ALA A 1 154 ? 29.030 12.157 -41.175 1.00 93.94 154 ALA A C 1
ATOM 1167 O O . ALA A 1 154 ? 28.722 12.099 -39.984 1.00 93.94 154 ALA A O 1
ATOM 1168 N N . LYS A 1 155 ? 28.233 11.667 -42.136 1.00 94.38 155 LYS A N 1
ATOM 1169 C CA . LYS A 1 155 ? 26.946 11.004 -41.860 1.00 94.38 155 LYS A CA 1
ATOM 1170 C C . LYS A 1 155 ? 27.121 9.751 -41.005 1.00 94.38 155 LYS A C 1
ATOM 1172 O O . LYS A 1 155 ? 26.361 9.563 -40.058 1.00 94.38 155 LYS A O 1
ATOM 1177 N N . ARG A 1 156 ? 28.129 8.922 -41.298 1.00 93.12 156 ARG A N 1
ATOM 1178 C CA . ARG A 1 156 ? 28.441 7.721 -40.504 1.00 93.12 156 ARG A CA 1
ATOM 1179 C C . ARG A 1 156 ? 28.853 8.069 -39.082 1.00 93.12 156 ARG A C 1
ATOM 1181 O O . ARG A 1 156 ? 28.276 7.515 -38.156 1.00 93.12 156 ARG A O 1
ATOM 1188 N N . ALA A 1 157 ? 29.750 9.040 -38.907 1.00 93.88 157 ALA A N 1
ATOM 1189 C CA . ALA A 1 157 ? 30.141 9.506 -37.577 1.00 93.88 157 ALA A CA 1
ATOM 1190 C C . ALA A 1 157 ? 28.929 10.016 -36.771 1.00 93.88 157 ALA A C 1
ATOM 1192 O O . ALA A 1 157 ? 28.760 9.658 -35.609 1.00 93.88 157 ALA A O 1
ATOM 1193 N N . GLN A 1 158 ? 28.030 10.780 -37.405 1.00 94.38 158 GLN A N 1
ATOM 1194 C CA . GLN A 1 158 ? 26.804 11.251 -36.755 1.00 94.38 158 GLN A CA 1
ATOM 1195 C C . GLN A 1 158 ? 25.838 10.101 -36.412 1.00 94.38 158 GLN A C 1
ATOM 1197 O O . GLN A 1 158 ? 25.166 10.138 -35.379 1.00 94.38 158 GLN A O 1
ATOM 1202 N N . ALA A 1 159 ? 25.726 9.091 -37.278 1.00 93.00 159 ALA A N 1
ATOM 1203 C CA . ALA A 1 159 ? 24.892 7.919 -37.032 1.00 93.00 159 ALA A CA 1
ATOM 1204 C C . ALA A 1 159 ? 25.441 7.061 -35.880 1.00 93.00 159 ALA A C 1
ATOM 1206 O O . ALA A 1 159 ? 24.662 6.623 -35.036 1.00 93.00 159 ALA A O 1
ATOM 1207 N N . GLU A 1 160 ? 26.760 6.875 -35.806 1.00 94.56 160 GLU A N 1
ATOM 1208 C CA . GLU A 1 160 ? 27.437 6.182 -34.703 1.00 94.56 160 GLU A CA 1
ATOM 1209 C C . GLU A 1 160 ? 27.239 6.916 -33.369 1.00 94.56 160 GLU A C 1
ATOM 1211 O O . GLU A 1 160 ? 26.875 6.292 -32.370 1.00 94.56 160 GLU A O 1
ATOM 1216 N N . GLU A 1 161 ? 27.383 8.245 -33.355 1.00 94.56 161 GLU A N 1
ATOM 1217 C CA . GLU A 1 161 ? 27.136 9.067 -32.165 1.00 94.56 161 GLU A CA 1
ATOM 1218 C C . GLU A 1 161 ? 25.680 8.944 -31.686 1.00 94.56 161 GLU A C 1
ATOM 1220 O O . GLU A 1 161 ? 25.426 8.668 -30.510 1.00 94.56 161 GLU A O 1
ATOM 1225 N N . LYS A 1 162 ? 24.710 9.066 -32.604 1.00 95.00 162 LYS A N 1
ATOM 1226 C CA . LYS A 1 162 ? 23.283 8.880 -32.292 1.00 95.00 162 LYS A CA 1
ATOM 1227 C C . LYS A 1 162 ? 22.981 7.461 -31.809 1.00 95.00 162 LYS A C 1
ATOM 1229 O O . LYS A 1 162 ? 22.205 7.300 -30.869 1.00 95.00 162 LYS A O 1
ATOM 1234 N N . GLY A 1 163 ? 23.589 6.445 -32.422 1.00 94.00 163 GLY A N 1
ATOM 1235 C CA . GLY A 1 163 ? 23.446 5.046 -32.018 1.00 94.00 163 GLY A CA 1
ATOM 1236 C C . GLY A 1 163 ? 23.933 4.811 -30.589 1.00 94.00 163 GLY A C 1
ATOM 1237 O O . GLY A 1 163 ? 23.204 4.242 -29.777 1.00 94.00 163 GLY A O 1
ATOM 1238 N N . SER A 1 164 ? 25.114 5.335 -30.251 1.00 94.50 164 SER A N 1
ATOM 1239 C CA . SER A 1 164 ? 25.675 5.275 -28.895 1.00 94.50 164 SER A CA 1
ATOM 1240 C C . SER A 1 164 ? 24.798 6.010 -27.873 1.00 94.50 164 SER A C 1
ATOM 1242 O O . SER A 1 164 ? 24.497 5.478 -26.802 1.00 94.50 164 SER A O 1
ATOM 1244 N N . ALA A 1 165 ? 24.305 7.207 -28.211 1.00 95.38 165 ALA A N 1
ATOM 1245 C CA . ALA A 1 165 ? 23.400 7.964 -27.346 1.00 95.38 165 ALA A CA 1
ATOM 1246 C C . ALA A 1 165 ? 22.087 7.209 -27.069 1.00 95.38 165 ALA A C 1
ATOM 1248 O O . ALA A 1 165 ? 21.644 7.143 -25.920 1.00 95.38 165 ALA A O 1
ATOM 1249 N N . LEU A 1 166 ? 21.489 6.593 -28.095 1.00 95.62 166 LEU A N 1
ATOM 1250 C CA . LEU A 1 166 ? 20.277 5.782 -27.952 1.00 95.62 166 LEU A CA 1
ATOM 1251 C C . LEU A 1 166 ? 20.521 4.525 -27.114 1.00 95.62 166 LEU A C 1
ATOM 1253 O O . LEU A 1 166 ? 19.710 4.215 -26.244 1.00 95.62 166 LEU A O 1
ATOM 1257 N N . GLN A 1 167 ? 21.639 3.827 -27.321 1.00 95.88 167 GLN A N 1
ATOM 1258 C CA . GLN A 1 167 ? 21.989 2.650 -26.525 1.00 95.88 167 GLN A CA 1
ATOM 1259 C C . GLN A 1 167 ? 22.163 3.007 -25.042 1.00 95.88 167 GLN A C 1
ATOM 1261 O O . GLN A 1 167 ? 21.642 2.312 -24.170 1.00 95.88 167 GLN A O 1
ATOM 1266 N N . ASN A 1 168 ? 22.821 4.130 -24.747 1.00 95.19 168 ASN A N 1
ATOM 1267 C CA . ASN A 1 168 ? 22.958 4.629 -23.380 1.00 95.19 168 ASN A CA 1
ATOM 1268 C C . ASN A 1 168 ? 21.603 5.011 -22.763 1.00 95.19 168 ASN A C 1
ATOM 1270 O O . ASN A 1 168 ? 21.347 4.683 -21.603 1.00 95.19 168 ASN A O 1
ATOM 1274 N N . ALA A 1 169 ? 20.716 5.654 -23.529 1.00 95.25 169 ALA A N 1
ATOM 1275 C CA . ALA A 1 169 ? 19.366 5.986 -23.074 1.00 95.25 169 ALA A CA 1
ATOM 1276 C C . ALA A 1 169 ? 18.527 4.728 -22.783 1.00 95.25 169 ALA A C 1
ATOM 1278 O O . ALA A 1 169 ? 17.823 4.685 -21.774 1.00 95.25 169 ALA A O 1
ATOM 1279 N N . LEU A 1 170 ? 18.637 3.687 -23.617 1.00 95.75 170 LEU A N 1
ATOM 1280 C CA . LEU A 1 170 ? 17.978 2.397 -23.391 1.00 95.75 170 LEU A CA 1
ATOM 1281 C C . LEU A 1 170 ? 18.476 1.732 -22.104 1.00 95.75 170 LEU A C 1
ATOM 1283 O O . LEU A 1 170 ? 17.661 1.390 -21.252 1.00 95.75 170 LEU A O 1
ATOM 1287 N N . LEU A 1 171 ? 19.794 1.655 -21.900 1.00 96.12 171 LEU A N 1
ATOM 1288 C CA . LEU A 1 171 ? 20.377 1.094 -20.675 1.00 96.12 171 LEU A CA 1
ATOM 1289 C C . LEU A 1 171 ? 19.949 1.862 -19.413 1.00 96.12 171 LEU A C 1
ATOM 1291 O O . LEU A 1 171 ? 19.746 1.263 -18.356 1.00 96.12 171 LEU A O 1
ATOM 1295 N N . GLN A 1 172 ? 19.807 3.189 -19.494 1.00 95.81 172 GLN A N 1
ATOM 1296 C CA . GLN A 1 172 ? 19.272 3.987 -18.387 1.00 95.81 172 GLN A CA 1
ATOM 1297 C C . GLN A 1 172 ? 17.796 3.670 -18.124 1.00 95.81 172 GLN A C 1
ATOM 1299 O O . GLN A 1 172 ? 17.419 3.468 -16.970 1.00 95.81 172 GLN A O 1
ATOM 1304 N N . LYS A 1 173 ? 16.970 3.560 -19.171 1.00 96.00 173 LYS A N 1
ATOM 1305 C CA . LYS A 1 173 ? 15.546 3.221 -19.034 1.00 96.00 173 LYS A CA 1
ATOM 1306 C C . LYS A 1 173 ? 15.327 1.818 -18.477 1.00 96.00 173 LYS A C 1
ATOM 1308 O O . LYS A 1 173 ? 14.467 1.648 -17.618 1.00 96.00 173 LYS A O 1
ATOM 1313 N N . GLU A 1 174 ? 16.129 0.839 -18.883 1.00 95.75 174 GLU A N 1
ATOM 1314 C CA . GLU A 1 174 ? 16.097 -0.515 -18.317 1.00 95.75 174 GLU A CA 1
ATOM 1315 C C . GLU A 1 174 ? 16.443 -0.515 -16.820 1.00 95.75 174 GLU A C 1
ATOM 1317 O O . GLU A 1 174 ? 15.763 -1.164 -16.024 1.00 95.75 174 GLU A O 1
ATOM 1322 N N . LYS A 1 175 ? 17.442 0.275 -16.398 1.00 95.94 175 LYS A N 1
ATOM 1323 C CA . LYS A 1 175 ? 17.778 0.447 -14.972 1.00 95.94 175 LYS A CA 1
ATOM 1324 C C . LYS A 1 175 ? 16.667 1.136 -14.177 1.00 95.94 175 LYS A C 1
ATOM 1326 O O . LYS A 1 175 ? 16.390 0.734 -13.044 1.00 95.94 175 LYS A O 1
ATOM 1331 N N . GLU A 1 176 ? 16.032 2.159 -14.749 1.00 95.38 176 GLU A N 1
ATOM 1332 C CA . GLU A 1 176 ? 14.885 2.837 -14.133 1.00 95.38 176 GLU A CA 1
ATOM 1333 C C . GLU A 1 176 ? 13.700 1.878 -13.963 1.00 95.38 176 GLU A C 1
ATOM 1335 O O . GLU A 1 176 ? 13.097 1.838 -12.890 1.00 95.38 176 GLU A O 1
ATOM 1340 N N . LEU A 1 177 ? 13.391 1.074 -14.986 1.00 95.62 177 LEU A N 1
ATOM 1341 C CA . LEU A 1 177 ? 12.330 0.066 -14.927 1.00 95.62 177 LEU A CA 1
ATOM 1342 C C . LEU A 1 177 ? 12.629 -0.999 -13.871 1.00 95.62 177 LEU A C 1
ATOM 1344 O O . LEU A 1 177 ? 11.783 -1.242 -13.014 1.00 95.62 177 LEU A O 1
ATOM 1348 N N . GLY A 1 178 ? 13.847 -1.548 -13.850 1.00 95.56 178 GLY A N 1
ATOM 1349 C CA . GLY A 1 178 ? 14.242 -2.531 -12.839 1.00 95.56 178 GLY A CA 1
ATOM 1350 C C . GLY A 1 178 ? 14.174 -1.987 -11.406 1.00 95.56 178 GLY A C 1
ATOM 1351 O O . GLY A 1 178 ? 13.806 -2.711 -10.482 1.00 95.56 178 GLY A O 1
ATOM 1352 N N . THR A 1 179 ? 14.484 -0.701 -11.203 1.00 95.38 179 THR A N 1
ATOM 1353 C CA . THR A 1 179 ? 14.313 -0.038 -9.898 1.00 95.38 179 THR A CA 1
ATOM 1354 C C . THR A 1 179 ? 12.833 0.095 -9.533 1.00 95.38 179 THR A C 1
ATOM 1356 O O . THR A 1 179 ? 12.436 -0.318 -8.445 1.00 95.38 179 THR A O 1
ATOM 1359 N N . ARG A 1 180 ? 11.997 0.583 -10.459 1.00 94.38 180 ARG A N 1
ATOM 1360 C CA . ARG A 1 180 ? 10.550 0.745 -10.238 1.00 94.38 180 ARG A CA 1
ATOM 1361 C C . ARG A 1 180 ? 9.835 -0.575 -9.965 1.00 94.38 180 ARG A C 1
ATOM 1363 O O . ARG A 1 180 ? 8.932 -0.613 -9.136 1.00 94.38 180 ARG A O 1
ATOM 1370 N N . GLU A 1 181 ? 10.223 -1.660 -10.628 1.00 95.56 181 GLU A N 1
ATOM 1371 C CA . GLU A 1 181 ? 9.654 -2.992 -10.382 1.00 95.56 181 GLU A CA 1
ATOM 1372 C C . GLU A 1 181 ? 9.966 -3.498 -8.968 1.00 95.56 181 GLU A C 1
ATOM 1374 O O . GLU A 1 181 ? 9.091 -4.061 -8.300 1.00 95.56 181 GLU A O 1
ATOM 1379 N N . ARG A 1 182 ? 11.189 -3.255 -8.475 1.00 95.06 182 ARG A N 1
ATOM 1380 C CA . ARG A 1 182 ? 11.575 -3.585 -7.094 1.00 95.06 182 ARG A CA 1
ATOM 1381 C C . ARG A 1 182 ? 10.802 -2.749 -6.082 1.00 95.06 182 ARG A C 1
ATOM 1383 O O . ARG A 1 182 ? 10.239 -3.321 -5.152 1.00 95.06 182 ARG A O 1
ATOM 1390 N N . GLU A 1 183 ? 10.717 -1.437 -6.294 1.00 95.12 183 GLU A N 1
ATOM 1391 C CA . GLU A 1 183 ? 9.934 -0.531 -5.444 1.00 95.12 183 GLU A CA 1
ATOM 1392 C C . GLU A 1 183 ? 8.458 -0.940 -5.404 1.00 95.12 183 GLU A C 1
ATOM 1394 O O . GLU A 1 183 ? 7.873 -1.042 -4.329 1.00 95.12 183 GLU A O 1
ATOM 1399 N N . LEU A 1 184 ? 7.856 -1.257 -6.555 1.00 95.06 184 LEU A N 1
ATOM 1400 C CA . LEU A 1 184 ? 6.465 -1.703 -6.631 1.00 95.06 184 LEU A CA 1
ATOM 1401 C C . LEU A 1 184 ? 6.245 -3.021 -5.88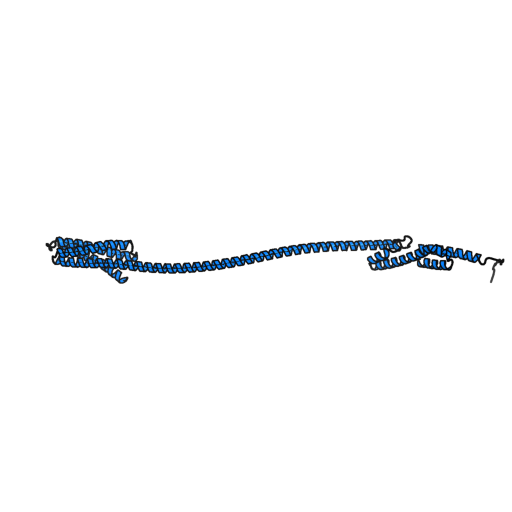0 1.00 95.06 184 LEU A C 1
ATOM 1403 O O . LEU A 1 184 ? 5.237 -3.181 -5.192 1.00 95.06 184 LEU A O 1
ATOM 1407 N N . THR A 1 185 ? 7.178 -3.965 -6.004 1.00 95.69 185 THR A N 1
ATOM 1408 C CA . THR A 1 185 ? 7.115 -5.250 -5.294 1.00 95.69 185 THR A CA 1
ATOM 1409 C C . THR A 1 185 ? 7.225 -5.047 -3.785 1.00 95.69 185 THR A C 1
ATOM 1411 O O . THR A 1 185 ? 6.464 -5.643 -3.024 1.00 95.69 185 THR A O 1
ATOM 1414 N N . GLU A 1 186 ? 8.120 -4.166 -3.339 1.00 95.19 186 GLU A N 1
ATOM 1415 C CA . GLU A 1 186 ? 8.270 -3.841 -1.924 1.00 95.19 186 GLU A CA 1
ATOM 1416 C C . GLU A 1 186 ? 7.039 -3.116 -1.365 1.00 95.19 186 GLU A C 1
ATOM 1418 O O . GLU A 1 186 ? 6.570 -3.461 -0.281 1.00 95.19 186 GLU A O 1
ATOM 1423 N N . VAL A 1 187 ? 6.472 -2.164 -2.113 1.00 95.19 187 VAL A N 1
ATOM 1424 C CA . VAL A 1 187 ? 5.233 -1.467 -1.737 1.00 95.19 187 VAL A CA 1
ATOM 1425 C C . VAL A 1 187 ? 4.070 -2.448 -1.619 1.00 95.19 187 VAL A C 1
ATOM 1427 O O . VAL A 1 187 ? 3.348 -2.394 -0.626 1.00 95.19 187 VAL A O 1
ATOM 1430 N N . LYS A 1 188 ? 3.907 -3.376 -2.572 1.00 95.00 188 LYS A N 1
ATOM 1431 C CA . LYS A 1 188 ? 2.877 -4.425 -2.491 1.00 95.00 188 LYS A CA 1
ATOM 1432 C C . LYS A 1 188 ? 3.065 -5.300 -1.255 1.00 95.00 188 LYS A C 1
ATOM 1434 O O . LYS A 1 188 ? 2.122 -5.465 -0.495 1.00 95.00 188 LYS A O 1
ATOM 1439 N N . ARG A 1 189 ? 4.293 -5.764 -0.999 1.00 95.56 189 ARG A N 1
ATOM 1440 C CA . ARG A 1 189 ? 4.606 -6.567 0.192 1.00 95.56 189 ARG A CA 1
ATOM 1441 C C . ARG A 1 189 ? 4.264 -5.822 1.485 1.00 95.56 189 ARG A C 1
ATOM 1443 O O . ARG A 1 189 ? 3.634 -6.390 2.365 1.00 95.56 189 ARG A O 1
ATOM 1450 N N . ARG A 1 190 ? 4.641 -4.541 1.594 1.00 94.56 190 ARG A N 1
ATOM 1451 C CA . ARG A 1 190 ? 4.307 -3.705 2.761 1.00 94.56 190 ARG A CA 1
ATOM 1452 C C . ARG A 1 190 ? 2.798 -3.504 2.903 1.00 94.56 190 ARG A C 1
ATOM 1454 O O . ARG A 1 190 ? 2.299 -3.555 4.019 1.00 94.56 190 ARG A O 1
ATOM 1461 N N . ALA A 1 191 ? 2.081 -3.287 1.800 1.00 94.56 191 ALA A N 1
ATOM 1462 C CA . ALA A 1 191 ? 0.630 -3.133 1.816 1.00 94.56 191 ALA A CA 1
ATOM 1463 C C . ALA A 1 191 ? -0.076 -4.416 2.284 1.00 94.56 191 ALA A C 1
ATOM 1465 O O . ALA A 1 191 ? -0.982 -4.335 3.113 1.00 94.56 191 ALA A O 1
ATOM 1466 N N . ASP A 1 192 ? 0.373 -5.582 1.815 1.00 94.69 192 ASP A N 1
ATOM 1467 C CA . ASP A 1 192 ? -0.147 -6.881 2.246 1.00 94.69 192 ASP A CA 1
ATOM 1468 C C . ASP A 1 192 ? 0.147 -7.135 3.737 1.00 94.69 192 ASP A C 1
ATOM 1470 O O . ASP A 1 192 ? -0.759 -7.510 4.483 1.00 94.69 192 ASP A O 1
ATOM 1474 N N . ASP A 1 193 ? 1.369 -6.837 4.201 1.00 95.62 193 ASP A N 1
ATOM 1475 C CA . ASP A 1 193 ? 1.751 -6.937 5.618 1.00 95.62 193 ASP A CA 1
ATOM 1476 C C . ASP A 1 193 ? 0.883 -6.018 6.502 1.00 95.62 193 ASP A C 1
ATOM 1478 O O . ASP A 1 193 ? 0.376 -6.443 7.540 1.00 95.62 193 ASP A O 1
ATOM 1482 N N . THR A 1 194 ? 0.678 -4.758 6.096 1.00 94.06 194 THR A N 1
ATOM 1483 C CA . THR A 1 194 ? -0.166 -3.801 6.833 1.00 94.06 194 THR A CA 1
ATOM 1484 C C . THR A 1 194 ? -1.627 -4.242 6.859 1.00 94.06 194 THR A C 1
ATOM 1486 O O . THR A 1 194 ? -2.274 -4.146 7.900 1.00 94.06 194 THR A O 1
ATOM 1489 N N . LYS A 1 195 ? -2.153 -4.760 5.744 1.00 94.81 195 LYS A N 1
ATOM 1490 C CA . LYS A 1 195 ? -3.522 -5.279 5.688 1.00 94.81 195 LYS A CA 1
ATOM 1491 C C . LYS A 1 195 ? -3.706 -6.462 6.642 1.00 94.81 195 LYS A C 1
ATOM 1493 O O . LYS A 1 195 ? -4.670 -6.477 7.401 1.00 94.81 195 LYS A O 1
ATOM 1498 N N . ALA A 1 196 ? -2.764 -7.404 6.657 1.00 95.19 196 ALA A N 1
ATOM 1499 C CA . ALA A 1 196 ? -2.802 -8.544 7.571 1.00 95.19 196 ALA A CA 1
ATOM 1500 C C . ALA A 1 196 ? -2.713 -8.112 9.048 1.00 95.19 196 ALA A C 1
ATOM 1502 O O . ALA A 1 196 ? -3.413 -8.664 9.898 1.00 95.19 196 ALA A O 1
ATOM 1503 N N . GLN A 1 197 ? -1.890 -7.104 9.362 1.00 94.56 197 GLN A N 1
ATOM 1504 C CA . GLN A 1 197 ? -1.811 -6.533 10.712 1.00 94.56 197 GLN A CA 1
ATOM 1505 C C . GLN A 1 197 ? -3.129 -5.885 11.142 1.00 94.56 197 GLN A C 1
ATOM 1507 O O . GLN A 1 197 ? -3.575 -6.123 12.263 1.00 94.56 197 GLN A O 1
ATOM 1512 N N . LEU A 1 198 ? -3.773 -5.125 10.251 1.00 94.56 198 LEU A N 1
ATOM 1513 C CA . LEU A 1 198 ? -5.066 -4.502 10.528 1.00 94.56 198 LEU A CA 1
ATOM 1514 C C . LEU A 1 198 ? -6.156 -5.555 10.777 1.00 94.56 198 LEU A C 1
ATOM 1516 O O . LEU A 1 198 ? -6.893 -5.454 11.752 1.00 94.56 198 LEU A O 1
ATOM 1520 N N . GLU A 1 199 ? -6.227 -6.601 9.949 1.00 95.38 199 GLU A N 1
ATOM 1521 C CA . GLU A 1 199 ? -7.188 -7.699 10.131 1.00 95.38 199 GLU A CA 1
ATOM 1522 C C . GLU A 1 199 ? -6.977 -8.431 11.470 1.00 95.38 199 GLU A C 1
ATOM 1524 O O . GLU A 1 199 ? -7.945 -8.751 12.169 1.00 95.38 199 GLU A O 1
ATOM 1529 N N . ALA A 1 200 ? -5.720 -8.648 11.873 1.00 94.88 200 ALA A N 1
ATOM 1530 C CA . ALA A 1 200 ? -5.388 -9.242 13.167 1.00 94.88 200 ALA A CA 1
ATOM 1531 C C . ALA A 1 200 ? -5.754 -8.325 14.351 1.00 94.88 200 ALA A C 1
ATOM 1533 O O . ALA A 1 200 ? -6.261 -8.800 15.371 1.00 94.88 200 ALA A O 1
ATOM 1534 N N . GLU A 1 201 ? -5.525 -7.015 14.227 1.00 93.62 201 GLU A N 1
ATOM 1535 C CA . GLU A 1 201 ? -5.885 -6.030 15.250 1.00 93.62 201 GLU A CA 1
ATOM 1536 C C . GLU A 1 201 ? -7.405 -5.891 15.397 1.00 93.62 201 GLU A C 1
ATOM 1538 O O . GLU A 1 201 ? -7.917 -5.863 16.521 1.00 93.62 201 GLU A O 1
ATOM 1543 N N . GLU A 1 202 ? -8.150 -5.885 14.290 1.00 94.12 202 GLU A N 1
ATOM 1544 C CA . GLU A 1 202 ? -9.613 -5.887 14.309 1.00 94.12 202 GLU A CA 1
ATOM 1545 C C . GLU A 1 202 ? -10.171 -7.143 14.985 1.00 94.12 202 GLU A C 1
ATOM 1547 O O . GLU A 1 202 ? -11.066 -7.042 15.829 1.00 94.12 202 GLU A O 1
ATOM 1552 N N . ALA A 1 203 ? -9.637 -8.325 14.656 1.00 94.44 203 ALA A N 1
ATOM 1553 C CA . ALA A 1 203 ? -10.051 -9.579 15.281 1.00 94.44 203 ALA A CA 1
ATOM 1554 C C . ALA A 1 203 ? -9.798 -9.557 16.796 1.00 94.44 203 ALA A C 1
ATOM 1556 O O . ALA A 1 203 ? -10.703 -9.853 17.582 1.00 94.44 203 ALA A O 1
ATOM 1557 N N . ARG A 1 204 ? -8.604 -9.115 17.212 1.00 94.19 204 ARG A N 1
ATOM 1558 C CA . ARG A 1 204 ? -8.236 -8.993 18.628 1.00 94.19 204 ARG A CA 1
ATOM 1559 C C . ARG A 1 204 ? -9.116 -7.986 19.365 1.00 94.19 204 ARG A C 1
ATOM 1561 O O . ARG A 1 204 ? -9.521 -8.239 20.496 1.00 94.19 204 ARG A O 1
ATOM 1568 N N . THR A 1 205 ? -9.428 -6.857 18.737 1.00 93.06 205 THR A N 1
ATOM 1569 C CA . THR A 1 205 ? -10.270 -5.815 19.337 1.00 93.06 205 THR A CA 1
ATOM 1570 C C . THR A 1 205 ? -11.707 -6.297 19.512 1.00 93.06 205 THR A C 1
ATOM 1572 O O . THR A 1 205 ? -12.299 -6.066 20.564 1.00 93.06 205 THR A O 1
ATOM 1575 N N . ARG A 1 206 ? -12.264 -7.021 18.530 1.00 93.75 206 ARG A N 1
ATOM 1576 C CA . ARG A 1 206 ? -13.602 -7.629 18.644 1.00 93.75 206 ARG A CA 1
ATOM 1577 C C . ARG A 1 206 ? -13.655 -8.680 19.747 1.00 93.75 206 ARG A C 1
ATOM 1579 O O . ARG A 1 206 ? -14.610 -8.696 20.519 1.00 93.75 206 ARG A O 1
ATOM 1586 N N . GLU A 1 207 ? -12.632 -9.527 19.847 1.00 94.31 207 GLU A N 1
ATOM 1587 C CA . GLU A 1 207 ? -12.544 -10.519 20.919 1.00 94.31 207 GLU A CA 1
ATOM 1588 C C . GLU A 1 207 ? -12.457 -9.846 22.294 1.00 94.31 207 GLU A C 1
ATOM 1590 O O . GLU A 1 207 ? -13.211 -10.199 23.202 1.00 94.31 207 GLU A O 1
ATOM 1595 N N . LEU A 1 208 ? -11.604 -8.827 22.436 1.00 92.81 208 LEU A N 1
ATOM 1596 C CA . LEU A 1 208 ? -11.468 -8.080 23.682 1.00 92.81 208 LEU A CA 1
ATOM 1597 C C . LEU A 1 208 ? -12.773 -7.365 24.055 1.00 92.81 208 LEU A C 1
ATOM 1599 O O . LEU A 1 208 ? -13.180 -7.411 25.212 1.00 92.81 208 LEU A O 1
ATOM 1603 N N . ALA A 1 209 ? -13.464 -6.754 23.090 1.00 91.44 209 ALA A N 1
ATOM 1604 C CA . ALA A 1 209 ? -14.758 -6.116 23.318 1.00 91.44 209 ALA A CA 1
ATOM 1605 C C . ALA A 1 209 ? -15.808 -7.124 23.816 1.00 91.44 209 ALA A C 1
ATOM 1607 O O . ALA A 1 209 ? -16.497 -6.850 24.798 1.00 91.44 209 ALA A O 1
ATOM 1608 N N . ALA A 1 210 ? -15.876 -8.313 23.208 1.00 90.81 210 ALA A N 1
ATOM 1609 C CA . ALA A 1 210 ? -16.783 -9.377 23.640 1.00 90.81 210 ALA A CA 1
ATOM 1610 C C . ALA A 1 210 ? -16.441 -9.905 25.047 1.00 90.81 210 ALA A C 1
ATOM 1612 O O . ALA A 1 210 ? -17.338 -10.167 25.853 1.00 90.81 210 ALA A O 1
ATOM 1613 N N . GLN A 1 211 ? -15.149 -10.037 25.371 1.00 92.69 211 GLN A N 1
ATOM 1614 C CA . GLN A 1 211 ? -14.700 -10.419 26.714 1.00 92.69 211 GLN A CA 1
ATOM 1615 C C . GLN A 1 211 ? -15.069 -9.354 27.754 1.00 92.69 211 GLN A C 1
ATOM 1617 O O . GLN A 1 211 ? -15.625 -9.691 28.799 1.00 92.69 211 GLN A O 1
ATOM 1622 N N . VAL A 1 212 ? -14.835 -8.073 27.453 1.00 89.00 212 VAL A N 1
ATOM 1623 C CA . VAL A 1 212 ? -15.199 -6.953 28.331 1.00 89.00 212 VAL A CA 1
ATOM 1624 C C . VAL A 1 212 ? -16.709 -6.900 28.551 1.00 89.00 212 VAL A C 1
ATOM 1626 O O . VAL A 1 212 ? -17.147 -6.772 29.692 1.00 89.00 212 VAL A O 1
ATOM 1629 N N . GLU A 1 213 ? -17.521 -7.053 27.504 1.00 87.44 213 GLU A N 1
ATOM 1630 C CA . GLU A 1 213 ? -18.982 -7.070 27.633 1.00 87.44 213 GLU A CA 1
ATOM 1631 C C . GLU A 1 213 ? -19.455 -8.216 28.540 1.00 87.44 213 GLU A C 1
ATOM 1633 O O . GLU A 1 213 ? -20.278 -8.010 29.440 1.00 87.44 213 GLU A O 1
ATOM 1638 N N . LYS A 1 214 ? -18.880 -9.412 28.366 1.00 89.88 214 LYS A N 1
ATOM 1639 C CA . LYS A 1 214 ? -19.165 -10.573 29.215 1.00 89.88 214 LYS A CA 1
ATOM 1640 C C . LYS A 1 214 ? -18.789 -10.314 30.674 1.00 89.88 214 LYS A C 1
ATOM 1642 O O . LYS A 1 214 ? -19.596 -10.591 31.563 1.00 89.88 214 LYS A O 1
ATOM 1647 N N . GLU A 1 215 ? -17.604 -9.763 30.930 1.00 89.56 215 GLU A N 1
ATOM 1648 C CA . GLU A 1 215 ? -17.160 -9.422 32.284 1.00 89.56 215 GLU A CA 1
ATOM 1649 C C . GLU A 1 215 ? -18.040 -8.357 32.938 1.00 89.56 215 GLU A C 1
ATOM 1651 O O . GLU A 1 215 ? -18.407 -8.498 34.105 1.00 89.56 215 GLU A O 1
ATOM 1656 N N . VAL A 1 216 ? -18.390 -7.295 32.207 1.00 87.69 216 VAL A N 1
ATOM 1657 C CA . VAL A 1 216 ? -19.263 -6.221 32.702 1.00 87.69 216 VAL A CA 1
ATOM 1658 C C . VAL A 1 216 ? -20.631 -6.789 33.061 1.00 87.69 216 VAL A C 1
ATOM 1660 O O . VAL A 1 216 ? -21.119 -6.541 34.164 1.00 87.69 216 VAL A O 1
ATOM 1663 N N . LYS A 1 217 ? -21.221 -7.614 32.184 1.00 88.88 217 LYS A N 1
ATOM 1664 C CA . LYS A 1 217 ? -22.502 -8.280 32.449 1.00 88.88 217 LYS A CA 1
ATOM 1665 C C . LYS A 1 217 ? -22.414 -9.173 33.691 1.00 88.88 217 LYS A C 1
ATOM 1667 O O . LYS A 1 217 ? -23.277 -9.091 34.564 1.00 88.88 217 LYS A O 1
ATOM 1672 N N . GLN A 1 218 ? -21.365 -9.985 33.812 1.00 90.06 218 GLN A N 1
ATOM 1673 C CA . GLN A 1 218 ? -21.180 -10.879 34.957 1.00 90.06 218 GLN A CA 1
ATOM 1674 C C . GLN A 1 218 ? -21.002 -10.112 36.275 1.00 90.06 218 GLN A C 1
ATOM 1676 O O . GLN A 1 218 ? -21.632 -10.462 37.277 1.00 90.06 218 GLN A O 1
ATOM 1681 N N . LYS A 1 219 ? -20.181 -9.053 36.283 1.00 90.50 219 LYS A N 1
ATOM 1682 C CA . LYS A 1 219 ? -19.990 -8.178 37.452 1.00 90.50 219 LYS A CA 1
ATOM 1683 C C . LYS A 1 219 ? -21.307 -7.515 37.852 1.00 90.50 219 LYS A C 1
ATOM 1685 O O . LYS A 1 219 ? -21.687 -7.601 39.017 1.00 90.50 219 LYS A O 1
ATOM 1690 N N . PHE A 1 220 ? -22.049 -6.968 36.886 1.00 92.81 220 PHE A N 1
ATOM 1691 C CA . PHE A 1 220 ? -23.366 -6.372 37.117 1.00 92.81 220 PHE A CA 1
ATOM 1692 C C . PHE A 1 220 ? -24.340 -7.350 37.790 1.00 92.81 220 PHE A C 1
ATOM 1694 O O . PHE A 1 220 ? -24.884 -7.037 38.848 1.00 92.81 220 PHE A O 1
ATOM 1701 N N . PHE A 1 221 ? -24.533 -8.554 37.236 1.00 93.12 221 PHE A N 1
ATOM 1702 C CA . PHE A 1 221 ? -25.461 -9.533 37.821 1.00 93.12 221 PHE A CA 1
ATOM 1703 C C . PHE A 1 221 ? -24.999 -10.053 39.187 1.00 93.12 221 PHE A C 1
ATOM 1705 O O . PHE A 1 221 ? -25.835 -10.342 40.044 1.00 93.12 221 PHE A O 1
ATOM 1712 N N . THR A 1 222 ? -23.687 -10.138 39.418 1.00 93.38 222 THR A N 1
ATOM 1713 C CA . THR A 1 222 ? -23.125 -10.527 40.720 1.00 93.38 222 THR A CA 1
ATOM 1714 C C . THR A 1 222 ? -23.419 -9.472 41.789 1.00 93.38 222 THR A C 1
ATOM 1716 O O . THR A 1 222 ? -23.887 -9.810 42.880 1.00 93.38 222 THR A O 1
ATOM 1719 N N . GLU A 1 223 ? -23.200 -8.192 41.479 1.00 93.31 223 GLU A N 1
ATOM 1720 C CA . GLU A 1 223 ? -23.506 -7.076 42.383 1.00 93.31 223 GLU A CA 1
ATOM 1721 C C . GLU A 1 223 ? -25.020 -6.963 42.628 1.00 93.31 223 GLU A C 1
ATOM 1723 O O . GLU A 1 223 ? -25.454 -6.934 43.782 1.00 93.31 223 GLU A O 1
ATOM 1728 N N . LEU A 1 224 ? -25.835 -7.019 41.566 1.00 95.12 224 LEU A N 1
ATOM 1729 C CA . LEU A 1 224 ? -27.297 -6.967 41.663 1.00 95.12 224 LEU A CA 1
ATOM 1730 C C . LEU A 1 224 ? -27.852 -8.097 42.543 1.00 95.12 224 LEU A C 1
ATOM 1732 O O . LEU A 1 224 ? -28.689 -7.849 43.412 1.00 95.12 224 LEU A O 1
ATOM 1736 N N . LYS A 1 225 ? -27.358 -9.330 42.362 1.00 95.31 225 LYS A N 1
ATOM 1737 C CA . LYS A 1 225 ? -27.726 -10.479 43.200 1.00 95.31 225 LYS A CA 1
ATOM 1738 C C . LYS A 1 225 ? -27.335 -10.262 44.655 1.00 95.31 225 LYS A C 1
ATOM 1740 O O . LYS A 1 225 ? -28.152 -10.506 45.534 1.00 95.31 225 LYS A O 1
ATOM 1745 N N . THR A 1 226 ? -26.125 -9.768 44.905 1.00 95.50 226 THR A N 1
ATOM 1746 C CA . THR A 1 226 ? -25.641 -9.503 46.266 1.00 95.50 226 THR A CA 1
ATOM 1747 C C . THR A 1 226 ? -26.563 -8.526 46.995 1.00 95.50 226 THR A C 1
ATOM 1749 O O . THR A 1 226 ? -26.955 -8.774 48.133 1.00 95.50 226 THR A O 1
ATOM 1752 N N . TYR A 1 227 ? -26.968 -7.438 46.337 1.00 95.56 227 TYR A N 1
ATOM 1753 C CA . TYR A 1 227 ? -27.853 -6.445 46.950 1.00 95.56 227 TYR A CA 1
ATOM 1754 C C . TYR A 1 227 ? -29.286 -6.964 47.097 1.00 95.56 227 TYR A C 1
ATOM 1756 O O . TYR A 1 227 ? -29.893 -6.777 48.149 1.00 95.56 227 TYR A O 1
ATOM 1764 N N . ARG A 1 228 ? -29.803 -7.709 46.113 1.00 95.94 228 ARG A N 1
ATOM 1765 C CA . ARG A 1 228 ? -31.078 -8.432 46.238 1.00 95.94 228 ARG A CA 1
ATOM 1766 C C . ARG A 1 228 ? -31.067 -9.358 47.457 1.00 95.94 228 ARG A C 1
ATOM 1768 O O . ARG A 1 228 ? -32.014 -9.343 48.238 1.00 95.94 228 ARG A O 1
ATOM 1775 N N . ASP A 1 229 ? -30.004 -10.135 47.650 1.00 95.94 229 ASP A N 1
ATOM 1776 C CA . ASP A 1 229 ? -29.880 -11.076 48.769 1.00 95.94 229 ASP A CA 1
ATOM 1777 C C . ASP A 1 229 ? -29.846 -10.347 50.128 1.00 95.94 229 ASP A C 1
ATOM 1779 O O . ASP A 1 229 ? -30.428 -10.834 51.098 1.00 95.94 229 ASP A O 1
ATOM 1783 N N . LEU A 1 230 ? -29.240 -9.152 50.209 1.00 95.88 230 LEU A N 1
ATOM 1784 C CA . LEU A 1 230 ? -29.323 -8.293 51.402 1.00 95.88 230 LEU A CA 1
ATOM 1785 C C . LEU A 1 230 ? -30.757 -7.814 51.664 1.00 95.88 230 LEU A C 1
ATOM 1787 O O . LEU A 1 230 ? -31.210 -7.854 52.808 1.00 95.88 230 LEU A O 1
ATOM 1791 N N . ALA A 1 231 ? -31.488 -7.414 50.619 1.00 96.19 231 ALA A N 1
ATOM 1792 C CA . ALA A 1 231 ? -32.895 -7.033 50.734 1.00 96.19 231 ALA A CA 1
ATOM 1793 C C . ALA A 1 231 ? -33.759 -8.200 51.231 1.00 96.19 231 ALA A C 1
ATOM 1795 O O . ALA A 1 231 ? -34.598 -8.018 52.109 1.00 96.19 231 ALA A O 1
ATOM 1796 N N . GLN A 1 232 ? -33.522 -9.406 50.712 1.00 97.00 232 GLN A N 1
ATOM 1797 C CA . GLN A 1 232 ? -34.239 -10.612 51.118 1.00 97.00 232 GLN A CA 1
ATOM 1798 C C . GLN A 1 232 ? -33.973 -10.956 52.591 1.00 97.00 232 GLN A C 1
ATOM 1800 O O . GLN A 1 232 ? -34.916 -11.178 53.346 1.00 97.00 232 GLN A O 1
ATOM 1805 N N . LYS A 1 233 ? -32.711 -10.909 53.033 1.00 96.81 233 LYS A N 1
ATOM 1806 C CA . LYS A 1 233 ? -32.362 -11.105 54.449 1.00 96.81 233 LYS A CA 1
ATOM 1807 C C . LYS A 1 233 ? -32.989 -10.046 55.351 1.00 96.81 233 LYS A C 1
ATOM 1809 O O . LYS A 1 233 ? -33.490 -10.371 56.420 1.00 96.81 233 LYS A O 1
ATOM 1814 N N . GLY A 1 234 ? -32.969 -8.779 54.937 1.00 96.50 234 GLY A N 1
ATOM 1815 C CA . GLY A 1 234 ? -33.600 -7.702 55.698 1.00 96.50 234 GLY A CA 1
ATOM 1816 C C . GLY A 1 234 ? -35.118 -7.865 55.779 1.00 96.50 234 GLY A C 1
ATOM 1817 O O . GLY A 1 234 ? -35.702 -7.631 56.836 1.00 96.50 234 GLY A O 1
ATOM 1818 N N . ARG A 1 235 ? -35.759 -8.316 54.693 1.00 97.50 235 ARG A N 1
ATOM 1819 C CA . ARG A 1 235 ? -37.187 -8.650 54.672 1.00 97.50 235 ARG A CA 1
ATOM 1820 C C . ARG A 1 235 ? -37.516 -9.713 55.714 1.00 97.50 235 ARG A C 1
ATOM 1822 O O . ARG A 1 235 ? -38.454 -9.510 56.471 1.00 97.50 235 ARG A O 1
ATOM 1829 N N . GLU A 1 236 ? -36.739 -10.793 55.783 1.00 97.50 236 GLU A N 1
ATOM 1830 C CA . GLU A 1 236 ? -36.932 -11.853 56.783 1.00 97.50 236 GLU A CA 1
ATOM 1831 C C . GLU A 1 236 ? -36.882 -11.296 58.215 1.00 97.50 236 GLU A C 1
ATOM 1833 O O . GLU A 1 236 ? -37.684 -11.694 59.058 1.00 97.50 236 GLU A O 1
ATOM 1838 N N . GLN A 1 237 ? -36.017 -10.307 58.487 1.00 97.75 237 GLN A N 1
ATOM 1839 C CA . GLN A 1 237 ? -36.018 -9.617 59.782 1.00 97.75 237 GLN A CA 1
ATOM 1840 C C . GLN A 1 237 ? -37.311 -8.825 60.016 1.00 97.75 237 GLN A C 1
ATOM 1842 O O . GLN A 1 237 ? -37.867 -8.869 61.109 1.00 97.75 237 GLN A O 1
ATOM 1847 N N . LEU A 1 238 ? -37.836 -8.119 59.011 1.00 97.75 238 LEU A N 1
ATOM 1848 C CA . LEU A 1 238 ? -39.106 -7.403 59.164 1.00 97.75 238 LEU A CA 1
ATOM 1849 C C . LEU A 1 238 ? -40.309 -8.344 59.308 1.00 97.75 238 LEU A C 1
ATOM 1851 O O . LEU A 1 238 ? -41.198 -8.053 60.106 1.00 97.75 238 LEU A O 1
ATOM 1855 N N . ASP A 1 239 ? -40.321 -9.474 58.600 1.00 97.69 239 ASP A N 1
ATOM 1856 C CA . ASP A 1 239 ? -41.328 -10.527 58.766 1.00 97.69 239 ASP A CA 1
ATOM 1857 C C . ASP A 1 239 ? -41.300 -11.066 60.214 1.00 97.69 239 ASP A C 1
ATOM 1859 O O . ASP A 1 239 ? -42.341 -11.126 60.875 1.00 97.69 239 ASP A O 1
ATOM 1863 N N . ASN A 1 240 ? -40.110 -11.341 60.766 1.00 97.50 240 ASN A N 1
ATOM 1864 C CA . ASN A 1 240 ? -39.947 -11.734 62.172 1.00 97.50 240 ASN A CA 1
ATOM 1865 C C . ASN A 1 240 ? -40.403 -10.632 63.142 1.00 97.50 240 ASN A C 1
ATOM 1867 O O . ASN A 1 240 ? -41.096 -10.914 64.119 1.00 97.50 240 ASN A O 1
ATOM 1871 N N . ALA A 1 241 ? -40.081 -9.365 62.866 1.00 97.31 241 ALA A N 1
ATOM 1872 C CA . ALA A 1 241 ? -40.535 -8.245 63.686 1.00 97.31 241 ALA A CA 1
ATOM 1873 C C . ALA A 1 241 ? -42.065 -8.146 63.735 1.00 97.31 241 ALA A C 1
ATOM 1875 O O . ALA A 1 241 ? -42.629 -7.899 64.797 1.00 97.31 241 ALA A O 1
ATOM 1876 N N . VAL A 1 242 ? -42.753 -8.370 62.610 1.00 96.88 242 VAL A N 1
ATOM 1877 C CA . VAL A 1 242 ? -44.222 -8.385 62.558 1.00 96.88 242 VAL A CA 1
ATOM 1878 C C . VAL A 1 242 ? -44.802 -9.467 63.474 1.00 96.88 242 VAL A C 1
ATOM 1880 O O . VAL A 1 242 ? -45.818 -9.214 64.128 1.00 96.88 242 VAL A O 1
ATOM 1883 N N . VAL A 1 243 ? -44.171 -10.644 63.542 1.00 97.06 243 VAL A N 1
ATOM 1884 C CA . VAL A 1 243 ? -44.573 -11.736 64.445 1.00 97.06 243 VAL A CA 1
ATOM 1885 C C . VAL A 1 243 ? -44.360 -11.343 65.911 1.00 97.06 243 VAL A C 1
ATOM 1887 O O . VAL A 1 243 ? -45.278 -11.477 66.719 1.00 97.06 243 VAL A O 1
ATOM 1890 N N . GLU A 1 244 ? -43.195 -10.792 66.257 1.00 96.88 244 GLU A N 1
ATOM 1891 C CA . GLU A 1 244 ? -42.888 -10.374 67.634 1.00 96.88 244 GLU A CA 1
ATOM 1892 C C . GLU A 1 244 ? -43.779 -9.207 68.110 1.00 96.88 244 GLU A C 1
ATOM 1894 O O . GLU A 1 244 ? -44.235 -9.211 69.255 1.00 96.88 244 GLU A O 1
ATOM 1899 N N . ILE A 1 245 ? -44.119 -8.252 67.229 1.00 94.88 245 ILE A N 1
ATOM 1900 C CA . ILE A 1 245 ? -45.073 -7.163 67.527 1.00 94.88 245 ILE A CA 1
ATOM 1901 C C . ILE A 1 245 ? -46.448 -7.731 67.891 1.00 94.88 245 ILE A C 1
ATOM 1903 O O . ILE A 1 245 ? -47.073 -7.299 68.861 1.00 94.88 245 ILE A O 1
ATOM 1907 N N . GLN A 1 246 ? -46.929 -8.711 67.122 1.00 92.19 246 GLN A N 1
ATOM 1908 C CA . GLN A 1 246 ? -48.214 -9.363 67.390 1.00 92.19 246 GLN A CA 1
ATOM 1909 C C . GLN A 1 246 ? -48.184 -10.142 68.708 1.00 92.19 246 GLN A C 1
ATOM 1911 O O . GLN A 1 246 ? -49.168 -10.133 69.445 1.00 92.19 246 GLN A O 1
ATOM 1916 N N . ALA A 1 247 ? -47.039 -10.742 69.039 1.00 93.94 247 ALA A N 1
ATOM 1917 C CA . ALA A 1 247 ? -46.805 -11.452 70.292 1.00 93.94 247 ALA A CA 1
ATOM 1918 C C . ALA A 1 247 ? -46.519 -10.537 71.504 1.00 93.94 247 ALA A C 1
ATOM 1920 O O . ALA A 1 247 ? -46.223 -11.060 72.578 1.00 93.94 247 ALA A O 1
ATOM 1921 N N . LYS A 1 248 ? -46.604 -9.203 71.357 1.00 92.00 248 LYS A N 1
ATOM 1922 C CA . LYS A 1 248 ? -46.298 -8.204 72.404 1.00 92.00 248 LYS A CA 1
ATOM 1923 C C . LYS A 1 248 ? -44.863 -8.274 72.946 1.00 92.00 248 LYS A C 1
ATOM 1925 O O . LYS A 1 248 ? -44.627 -8.058 74.129 1.00 92.00 248 LYS A O 1
ATOM 1930 N N . ARG A 1 249 ? -43.892 -8.592 72.090 1.00 93.00 249 ARG A N 1
ATOM 1931 C CA . ARG A 1 249 ? -42.466 -8.656 72.449 1.00 93.00 249 ARG A CA 1
ATOM 1932 C C . ARG A 1 249 ? -41.717 -7.490 71.812 1.00 93.00 249 ARG A C 1
ATOM 1934 O O . ARG A 1 249 ? -41.109 -7.611 70.750 1.00 93.00 249 ARG A O 1
ATOM 1941 N N . ASP A 1 250 ? -41.795 -6.344 72.471 1.00 89.31 250 ASP A N 1
ATOM 1942 C CA . ASP A 1 250 ? -41.292 -5.047 72.017 1.00 89.31 250 ASP A CA 1
ATOM 1943 C C . ASP A 1 250 ? -39.771 -5.022 71.776 1.00 89.31 250 ASP A C 1
ATOM 1945 O O . ASP A 1 250 ? -39.321 -4.618 70.701 1.00 89.31 250 ASP A O 1
ATOM 1949 N N . VAL A 1 251 ? -38.971 -5.516 72.726 1.00 92.00 251 VAL A N 1
ATOM 1950 C CA . VAL A 1 251 ? -37.502 -5.496 72.639 1.00 92.00 251 VAL A CA 1
ATOM 1951 C C . VAL A 1 251 ? -37.019 -6.342 71.463 1.00 92.00 251 VAL A C 1
ATOM 1953 O O . VAL A 1 251 ? -36.226 -5.874 70.644 1.00 92.00 251 VAL A O 1
ATOM 1956 N N . THR A 1 252 ? -37.528 -7.569 71.332 1.00 94.94 252 THR A N 1
ATOM 1957 C CA . THR A 1 252 ? -37.161 -8.474 70.234 1.00 94.94 252 THR A CA 1
ATOM 1958 C C . THR A 1 252 ? -37.601 -7.915 68.881 1.00 94.94 252 THR A C 1
ATOM 1960 O O . THR A 1 252 ? -36.828 -7.942 67.923 1.00 94.94 252 THR A O 1
ATOM 1963 N N . ALA A 1 253 ? -38.801 -7.329 68.803 1.00 94.62 253 ALA A N 1
ATOM 1964 C CA . ALA A 1 253 ? -39.273 -6.658 67.597 1.00 94.62 253 ALA A CA 1
ATOM 1965 C C . ALA A 1 253 ? -38.348 -5.505 67.172 1.00 94.62 253 ALA A C 1
ATOM 1967 O O . ALA A 1 253 ? -37.993 -5.404 65.996 1.00 94.62 253 ALA A O 1
ATOM 1968 N N . LEU A 1 254 ? -37.906 -4.657 68.110 1.00 95.25 254 LEU A N 1
ATOM 1969 C CA . LEU A 1 254 ? -36.977 -3.559 67.814 1.00 95.25 254 LEU A CA 1
ATOM 1970 C C . LEU A 1 254 ? -35.615 -4.054 67.328 1.00 95.25 254 LEU A C 1
ATOM 1972 O O . LEU A 1 254 ? -35.036 -3.431 66.435 1.00 95.25 254 LEU A O 1
ATOM 1976 N N . VAL A 1 255 ? -35.112 -5.165 67.877 1.00 96.88 255 VAL A N 1
ATOM 1977 C CA . VAL A 1 255 ? -33.863 -5.789 67.414 1.00 96.88 255 VAL A CA 1
ATOM 1978 C C . VAL A 1 255 ? -33.990 -6.200 65.950 1.00 96.88 255 VAL A C 1
ATOM 1980 O O . VAL A 1 255 ? -33.160 -5.790 65.137 1.00 96.88 255 VAL A O 1
ATOM 1983 N N . TYR A 1 256 ? -35.051 -6.924 65.591 1.00 97.38 256 TYR A N 1
ATOM 1984 C CA . TYR A 1 256 ? -35.283 -7.344 64.209 1.00 97.38 256 TYR A CA 1
ATOM 1985 C C . TYR A 1 256 ? -35.485 -6.157 63.253 1.00 97.38 256 TYR A C 1
ATOM 1987 O O . TYR A 1 256 ? -34.880 -6.116 62.179 1.00 97.38 256 TYR A O 1
ATOM 1995 N N . ILE A 1 257 ? -36.246 -5.131 63.655 1.00 97.38 257 ILE A N 1
ATOM 1996 C CA . ILE A 1 257 ? -36.413 -3.902 62.857 1.00 97.38 257 ILE A CA 1
ATOM 1997 C C . ILE A 1 257 ? -35.066 -3.214 62.623 1.00 97.38 257 ILE A C 1
ATOM 1999 O O . ILE A 1 257 ? -34.781 -2.786 61.504 1.00 97.38 257 ILE A O 1
ATOM 2003 N N . SER A 1 258 ? -34.238 -3.099 63.664 1.00 96.31 258 SER A N 1
ATOM 2004 C CA . SER A 1 258 ? -32.924 -2.457 63.584 1.00 96.31 258 SER A CA 1
ATOM 2005 C C . SER A 1 258 ? -31.976 -3.223 62.659 1.00 96.31 258 SER A C 1
ATOM 2007 O O . SER A 1 258 ? -31.361 -2.627 61.775 1.00 96.31 258 SER A O 1
ATOM 2009 N N . GLN A 1 259 ? -31.911 -4.551 62.800 1.00 95.69 259 GLN A N 1
ATOM 2010 C CA . GLN A 1 259 ? -31.093 -5.414 61.945 1.00 95.69 259 GLN A CA 1
ATOM 2011 C C . GLN A 1 259 ? -31.515 -5.323 60.474 1.00 95.69 259 GLN A C 1
ATOM 2013 O O . GLN A 1 259 ? -30.661 -5.141 59.608 1.00 95.69 259 GLN A O 1
ATOM 2018 N N . GLY A 1 260 ? -32.821 -5.381 60.188 1.00 95.50 260 GLY A N 1
ATOM 2019 C CA . GLY A 1 260 ? -33.339 -5.195 58.831 1.00 95.50 260 GLY A CA 1
ATOM 2020 C C . GLY A 1 260 ? -32.986 -3.817 58.268 1.00 95.50 260 GLY A C 1
ATOM 2021 O O . GLY A 1 260 ? -32.438 -3.716 57.171 1.00 95.50 260 GLY A O 1
ATOM 2022 N N . LYS A 1 261 ? -33.212 -2.756 59.053 1.00 96.06 261 LYS A N 1
ATOM 2023 C CA . LYS A 1 261 ? -32.917 -1.372 58.663 1.00 96.06 261 LYS A CA 1
ATOM 2024 C C . LYS A 1 261 ? -31.457 -1.180 58.237 1.00 96.06 261 LYS A C 1
ATOM 2026 O O . LYS A 1 261 ? -31.222 -0.582 57.190 1.00 96.06 261 LYS A O 1
ATOM 2031 N N . ILE A 1 262 ? -30.501 -1.699 59.011 1.00 94.69 262 ILE A N 1
ATOM 2032 C CA . ILE A 1 262 ? -29.064 -1.588 58.703 1.00 94.69 262 ILE A CA 1
ATOM 2033 C C . ILE A 1 262 ? -28.754 -2.187 57.322 1.00 94.69 262 ILE A C 1
ATOM 2035 O O . ILE A 1 262 ? -28.078 -1.551 56.514 1.00 94.69 262 ILE A O 1
ATOM 2039 N N . LEU A 1 263 ? -29.304 -3.370 57.021 1.00 94.75 263 LEU A N 1
ATOM 2040 C CA . LEU A 1 263 ? -29.111 -4.034 55.727 1.00 94.75 263 LEU A CA 1
ATOM 2041 C C . LEU A 1 263 ? -29.677 -3.204 54.566 1.00 94.75 263 LEU A C 1
ATOM 2043 O O . LEU A 1 263 ? -29.050 -3.106 53.510 1.00 94.75 263 LEU A O 1
ATOM 2047 N N . PHE A 1 264 ? -30.846 -2.584 54.754 1.00 96.31 264 PHE A N 1
ATOM 2048 C CA . PHE A 1 264 ? -31.471 -1.760 53.720 1.00 96.31 264 PHE A CA 1
ATOM 2049 C C . PHE A 1 264 ? -30.729 -0.443 53.480 1.00 96.31 264 PHE A C 1
ATOM 2051 O O . PHE A 1 264 ? -30.567 -0.051 52.327 1.00 96.31 264 PHE A O 1
ATOM 2058 N N . GLU A 1 265 ? -30.268 0.243 54.531 1.00 93.56 265 GLU A N 1
ATOM 2059 C CA . GLU A 1 265 ? -29.506 1.493 54.392 1.00 93.56 265 GLU A CA 1
ATOM 2060 C C . GLU A 1 265 ? -28.175 1.253 53.667 1.00 93.56 265 GLU A C 1
ATOM 2062 O O . GLU A 1 265 ? -27.833 1.996 52.743 1.00 93.56 265 GLU A O 1
ATOM 2067 N N . GLU A 1 266 ? -27.461 0.180 54.020 1.00 90.94 266 GLU A N 1
ATOM 2068 C CA . GLU A 1 266 ? -26.208 -0.193 53.360 1.00 90.94 266 GLU A CA 1
ATOM 2069 C C . GLU A 1 266 ? -26.426 -0.518 51.874 1.00 90.94 266 GLU A C 1
ATOM 2071 O O . GLU A 1 266 ? -25.713 -0.015 51.000 1.00 90.94 266 GLU A O 1
ATOM 2076 N N . ALA A 1 267 ? -27.425 -1.347 51.571 1.00 93.69 267 ALA A N 1
ATOM 2077 C CA . ALA A 1 267 ? -27.662 -1.815 50.214 1.00 93.69 267 ALA A CA 1
ATOM 2078 C C . ALA A 1 267 ? -28.306 -0.748 49.312 1.00 93.69 267 ALA A C 1
ATOM 2080 O O . ALA A 1 267 ? -28.026 -0.723 48.112 1.00 93.69 267 ALA A O 1
ATOM 2081 N N . LYS A 1 268 ? -29.107 0.176 49.860 1.00 92.06 268 LYS A N 1
ATOM 2082 C CA . LYS A 1 268 ? -29.715 1.278 49.096 1.00 92.06 268 LYS A CA 1
ATOM 2083 C C . LYS A 1 268 ? -28.661 2.188 48.471 1.00 92.06 268 LYS A C 1
ATOM 2085 O O . LYS A 1 268 ? -28.756 2.501 47.286 1.00 92.06 268 LYS A O 1
ATOM 2090 N N . ASN A 1 269 ? -27.646 2.579 49.242 1.00 88.56 269 ASN A N 1
ATOM 2091 C CA . ASN A 1 269 ? -26.566 3.430 48.738 1.00 88.56 269 ASN A CA 1
ATOM 2092 C C . ASN A 1 269 ? -25.787 2.716 47.625 1.00 88.56 269 ASN A C 1
ATOM 2094 O O . ASN A 1 269 ? -25.649 3.248 46.527 1.00 88.56 269 ASN A O 1
ATOM 2098 N N . LYS A 1 270 ? -25.409 1.454 47.860 1.00 92.12 270 LYS A N 1
ATOM 2099 C CA . LYS A 1 270 ? -24.702 0.626 46.872 1.00 92.12 270 LYS A CA 1
ATOM 2100 C C . LYS A 1 270 ? -25.522 0.372 45.598 1.00 92.12 270 LYS A C 1
ATOM 2102 O O . LYS A 1 270 ? -24.967 0.309 44.506 1.00 92.12 270 LYS A O 1
ATOM 2107 N N . THR A 1 271 ? -26.846 0.278 45.710 1.00 93.06 271 THR A N 1
ATOM 2108 C CA . THR A 1 271 ? -27.752 0.122 44.558 1.00 93.06 271 THR A CA 1
ATOM 2109 C C . THR A 1 271 ? -27.815 1.392 43.707 1.00 93.06 271 THR A C 1
ATOM 2111 O O . THR A 1 271 ? -27.816 1.312 42.479 1.00 93.06 271 THR A O 1
ATOM 2114 N N . ASN A 1 272 ? -27.808 2.572 44.331 1.00 88.62 272 ASN A N 1
ATOM 2115 C CA . ASN A 1 272 ? -27.739 3.842 43.602 1.00 88.62 272 ASN A CA 1
ATOM 2116 C C . ASN A 1 272 ? -26.388 4.019 42.882 1.00 88.62 272 ASN A C 1
ATOM 2118 O O . ASN A 1 272 ? -26.346 4.522 41.755 1.00 88.62 272 ASN A O 1
ATOM 2122 N N . ASP A 1 273 ? -25.298 3.550 43.493 1.00 89.31 273 ASP A N 1
ATOM 2123 C CA . ASP A 1 273 ? -23.972 3.545 42.867 1.00 89.31 273 ASP A CA 1
ATOM 2124 C C . ASP A 1 273 ? -23.906 2.573 41.679 1.00 89.31 273 ASP A C 1
ATOM 2126 O O . ASP A 1 273 ? -23.379 2.925 40.617 1.00 89.31 273 ASP A O 1
ATOM 2130 N N . LEU A 1 274 ? -24.494 1.376 41.824 1.00 91.00 274 LEU A N 1
ATOM 2131 C CA . LEU A 1 274 ? -24.641 0.387 40.750 1.00 91.00 274 LEU A CA 1
ATOM 2132 C C . LEU A 1 274 ? -25.386 0.988 39.553 1.00 91.00 274 LEU A C 1
ATOM 2134 O O . LEU A 1 274 ? -24.916 0.878 38.414 1.00 91.00 274 LEU A O 1
ATOM 2138 N N . ARG A 1 275 ? -26.506 1.679 39.812 1.00 87.75 275 ARG A N 1
ATOM 2139 C CA . ARG A 1 275 ? -27.313 2.373 38.797 1.00 87.75 275 ARG A CA 1
ATOM 2140 C C . ARG A 1 275 ? -26.484 3.370 37.988 1.00 87.75 275 ARG A C 1
ATOM 2142 O O . ARG A 1 275 ? -26.589 3.397 36.766 1.00 87.75 275 ARG A O 1
ATOM 2149 N N . SER A 1 276 ? -25.672 4.173 38.672 1.00 83.81 276 SER A N 1
ATOM 2150 C CA . SER A 1 276 ? -24.991 5.328 38.076 1.00 83.81 276 SER A CA 1
ATOM 2151 C C . SER A 1 276 ? -23.736 4.958 37.283 1.00 83.81 276 SER A C 1
ATOM 2153 O O . SER A 1 276 ? -23.397 5.654 36.333 1.00 83.81 276 SER A O 1
ATOM 2155 N N . ASN A 1 277 ? -23.048 3.871 37.650 1.00 77.62 277 ASN A N 1
ATOM 2156 C CA . ASN A 1 277 ? -21.700 3.597 37.135 1.00 77.62 277 ASN A CA 1
ATOM 2157 C C . ASN A 1 277 ? -21.571 2.313 36.309 1.00 77.62 277 ASN A C 1
ATOM 2159 O O . ASN A 1 277 ? -20.642 2.192 35.513 1.00 77.62 277 ASN A O 1
ATOM 2163 N N . ARG A 1 278 ? -22.426 1.310 36.545 1.00 75.44 278 ARG A N 1
ATOM 2164 C CA . ARG A 1 278 ? -22.171 -0.075 36.094 1.00 75.44 278 ARG A CA 1
ATOM 2165 C C . ARG A 1 278 ? -23.397 -0.778 35.522 1.00 75.44 278 ARG A C 1
ATOM 2167 O O . ARG A 1 278 ? -23.358 -1.982 35.290 1.00 75.44 278 ARG A O 1
ATOM 2174 N N . THR A 1 279 ? -24.482 -0.041 35.299 1.00 83.94 279 THR A N 1
ATOM 2175 C CA . THR A 1 279 ? -25.742 -0.601 34.805 1.00 83.94 279 THR A CA 1
ATOM 2176 C C . THR A 1 279 ? -25.905 -0.330 33.311 1.00 83.94 279 THR A C 1
ATOM 2178 O O . THR A 1 279 ? -26.047 0.831 32.920 1.00 83.94 279 THR A O 1
ATOM 2181 N N . PRO A 1 280 ? -25.939 -1.375 32.463 1.00 85.31 280 PRO A N 1
ATOM 2182 C CA . PRO A 1 280 ? -26.354 -1.237 31.072 1.00 85.31 280 PRO A CA 1
ATOM 2183 C C . PRO A 1 280 ? -27.739 -0.592 30.975 1.00 85.31 280 PRO A C 1
ATOM 2185 O O . PRO A 1 280 ? -28.632 -0.927 31.755 1.00 85.31 280 PRO A O 1
ATOM 2188 N N . SER A 1 281 ? -27.953 0.290 29.995 1.00 86.00 281 SER A N 1
ATOM 2189 C CA . SER A 1 281 ? -29.214 1.035 29.842 1.00 86.00 281 SER A CA 1
ATOM 2190 C C . SER A 1 281 ? -30.450 0.129 29.822 1.00 86.00 281 SER A C 1
ATOM 2192 O O . SER A 1 281 ? -31.465 0.459 30.428 1.00 86.00 281 SER A O 1
ATOM 2194 N N . ALA A 1 282 ? -30.340 -1.054 29.208 1.00 86.31 282 ALA A N 1
ATOM 2195 C CA . ALA A 1 282 ? -31.411 -2.048 29.147 1.00 86.31 282 ALA A CA 1
ATOM 2196 C C . ALA A 1 282 ? -31.857 -2.585 30.524 1.00 86.31 282 ALA A C 1
ATOM 2198 O O . ALA A 1 282 ? -32.964 -3.105 30.642 1.00 86.31 282 ALA A O 1
ATOM 2199 N N . TYR A 1 283 ? -31.022 -2.473 31.563 1.00 91.56 283 TYR A N 1
ATOM 2200 C CA . TYR A 1 283 ? -31.267 -3.046 32.892 1.00 91.56 283 TYR A CA 1
ATOM 2201 C C . TYR A 1 283 ? -31.545 -1.994 33.975 1.00 91.56 283 TYR A C 1
ATOM 2203 O O . TYR A 1 283 ? -31.817 -2.355 35.121 1.00 91.56 283 TYR A O 1
ATOM 2211 N N . GLN A 1 284 ? -31.516 -0.700 33.636 1.00 91.25 284 GLN A N 1
ATOM 2212 C CA . GLN A 1 284 ? -31.703 0.394 34.600 1.00 91.25 284 GLN A CA 1
ATOM 2213 C C . GLN A 1 284 ? -33.026 0.304 35.362 1.00 91.25 284 GLN A C 1
ATOM 2215 O O . GLN A 1 284 ? -33.043 0.499 36.575 1.00 91.25 284 GLN A O 1
ATOM 2220 N N . SER A 1 285 ? -34.112 -0.083 34.689 1.00 93.50 285 SER A N 1
ATOM 2221 C CA . SER A 1 285 ? -35.426 -0.242 35.325 1.00 93.50 285 SER A CA 1
ATOM 2222 C C . SER A 1 285 ? -35.419 -1.268 36.461 1.00 93.50 285 SER A C 1
ATOM 2224 O O . SER A 1 285 ? -36.118 -1.089 37.453 1.00 93.50 285 SER A O 1
ATOM 2226 N N . LYS A 1 286 ? -34.592 -2.316 36.367 1.00 94.38 286 LYS A N 1
ATOM 2227 C CA . LYS 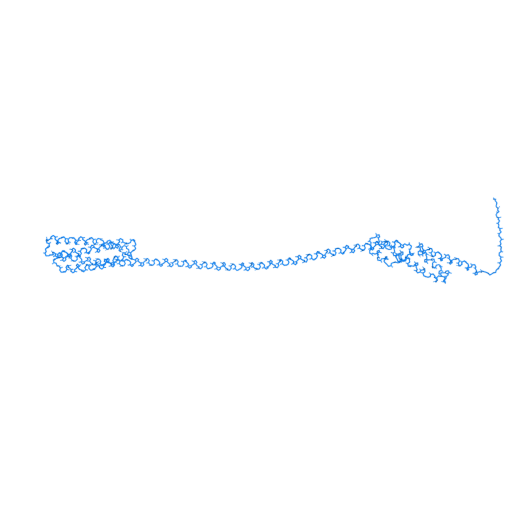A 1 286 ? -34.499 -3.361 37.396 1.00 94.38 286 LYS A CA 1
ATOM 2228 C C . LYS A 1 286 ? -33.653 -2.950 38.589 1.00 94.38 286 LYS A C 1
ATOM 2230 O O . LYS A 1 286 ? -33.958 -3.339 39.713 1.00 94.38 286 LYS A O 1
ATOM 2235 N N . VAL A 1 287 ? -32.644 -2.114 38.374 1.00 95.50 287 VAL A N 1
ATOM 2236 C CA . VAL A 1 287 ? -31.923 -1.477 39.483 1.00 95.50 287 VAL A CA 1
ATOM 2237 C C . VAL A 1 287 ? -32.823 -0.459 40.191 1.00 95.50 287 VAL A C 1
ATOM 2239 O O . VAL A 1 287 ? -32.807 -0.376 41.417 1.00 95.50 287 VAL A O 1
ATOM 2242 N N . ASP A 1 288 ? -33.677 0.242 39.441 1.00 94.75 288 ASP A N 1
ATOM 2243 C CA . ASP A 1 288 ? -34.676 1.160 39.997 1.00 94.75 288 ASP A CA 1
ATOM 2244 C C . ASP A 1 288 ? -35.738 0.429 40.828 1.00 94.75 288 ASP A C 1
ATOM 2246 O O . ASP A 1 288 ? -36.079 0.892 41.918 1.00 94.75 288 ASP A O 1
ATOM 2250 N N . ASP A 1 289 ? -36.216 -0.731 40.367 1.00 96.25 289 ASP A N 1
ATOM 2251 C CA . ASP A 1 289 ? -37.110 -1.600 41.142 1.00 96.25 289 ASP A CA 1
ATOM 2252 C C . ASP A 1 289 ? -36.449 -2.019 42.471 1.00 96.25 289 ASP A C 1
ATOM 2254 O O . ASP A 1 289 ? -37.075 -1.932 43.529 1.00 96.25 289 ASP A O 1
ATOM 2258 N N . LEU A 1 290 ? -35.161 -2.386 42.458 1.00 96.94 290 LEU A N 1
ATOM 2259 C CA . LEU A 1 290 ? -34.425 -2.725 43.680 1.00 96.94 290 LEU A CA 1
ATOM 2260 C C . LEU A 1 290 ? -34.278 -1.518 44.629 1.00 96.94 290 LEU A C 1
ATOM 2262 O O . LEU A 1 290 ? -34.492 -1.644 45.836 1.00 96.94 290 LEU A O 1
ATOM 2266 N N . ALA A 1 291 ? -33.968 -0.330 44.104 1.00 95.50 291 ALA A N 1
ATOM 2267 C CA . ALA A 1 291 ? -33.873 0.897 44.901 1.00 95.50 291 ALA A CA 1
ATOM 2268 C C . ALA A 1 291 ? -35.225 1.302 45.524 1.00 95.50 291 ALA A C 1
ATOM 2270 O O . ALA A 1 291 ? -35.281 1.778 46.669 1.00 95.50 291 ALA A O 1
ATOM 2271 N N . ARG A 1 292 ? -36.328 1.087 44.794 1.00 95.88 292 ARG A N 1
ATOM 2272 C CA . ARG A 1 292 ? -37.697 1.258 45.304 1.00 95.88 292 ARG A CA 1
ATOM 2273 C C . ARG A 1 292 ? -38.013 0.244 46.394 1.00 95.88 292 ARG A C 1
ATOM 2275 O O . ARG A 1 292 ? -38.500 0.657 47.443 1.00 95.88 292 ARG A O 1
ATOM 2282 N N . ALA A 1 293 ? -37.650 -1.027 46.208 1.00 97.50 293 ALA A N 1
ATOM 2283 C CA . ALA A 1 293 ? -37.811 -2.056 47.235 1.00 97.50 293 ALA A CA 1
ATOM 2284 C C . ALA A 1 293 ? -37.136 -1.641 48.552 1.00 97.50 293 ALA A C 1
ATOM 2286 O O . ALA A 1 293 ? -37.774 -1.667 49.599 1.00 97.50 293 ALA A O 1
ATOM 2287 N N . PHE A 1 294 ? -35.887 -1.161 48.509 1.00 97.62 294 PHE A N 1
ATOM 2288 C CA . PHE A 1 294 ? -35.203 -0.664 49.711 1.00 97.62 294 PHE A CA 1
ATOM 2289 C C . PHE A 1 294 ? -35.886 0.541 50.354 1.00 97.62 294 PHE A C 1
ATOM 2291 O O . PHE A 1 294 ? -35.901 0.662 51.576 1.00 97.62 294 PHE A O 1
ATOM 2298 N N . THR A 1 295 ? -36.448 1.443 49.554 1.00 96.75 295 THR A N 1
ATOM 2299 C CA . THR A 1 295 ? -37.167 2.608 50.083 1.00 96.75 295 THR A CA 1
ATOM 2300 C C . THR A 1 295 ? -38.447 2.189 50.809 1.00 96.75 295 THR A C 1
ATOM 2302 O O . THR A 1 295 ? -38.681 2.653 51.922 1.00 96.75 295 THR A O 1
ATOM 2305 N N . GLU A 1 296 ? -39.213 1.260 50.239 1.00 97.88 296 GLU A N 1
ATOM 2306 C CA . GLU A 1 296 ? -40.409 0.692 50.872 1.00 97.88 296 GLU A CA 1
ATOM 2307 C C . GLU A 1 296 ? -40.061 -0.150 52.113 1.00 97.88 296 GLU A C 1
ATOM 2309 O O . GLU A 1 296 ? -40.735 -0.048 53.134 1.00 97.88 296 GLU A O 1
ATOM 2314 N N . PHE A 1 297 ? -38.963 -0.915 52.092 1.00 98.25 297 PHE A N 1
ATOM 2315 C CA . PHE A 1 297 ? -38.487 -1.645 53.272 1.00 98.25 297 PHE A CA 1
ATOM 2316 C C . PHE A 1 297 ? -38.089 -0.712 54.426 1.00 98.25 297 PHE A C 1
ATOM 2318 O O . PHE A 1 297 ? -38.414 -0.991 55.579 1.00 98.25 297 PHE A O 1
ATOM 2325 N N . LEU A 1 298 ? -37.431 0.416 54.141 1.00 97.62 298 LEU A N 1
ATOM 2326 C CA . LEU A 1 298 ? -37.105 1.421 55.160 1.00 97.62 298 LEU A CA 1
ATOM 2327 C C . LEU A 1 298 ? -38.360 2.090 55.733 1.00 97.62 298 LEU A C 1
ATOM 2329 O O . LEU A 1 298 ? -38.426 2.343 56.940 1.00 97.62 298 LEU A O 1
ATOM 2333 N N . GLU A 1 299 ? -39.368 2.345 54.896 1.00 97.94 299 GLU A N 1
ATOM 2334 C CA . GLU A 1 299 ? -40.661 2.846 55.364 1.00 97.94 299 GLU A CA 1
ATOM 2335 C C . GLU A 1 299 ? -41.375 1.793 56.225 1.00 97.94 299 GLU A C 1
ATOM 2337 O O . GLU A 1 299 ? -41.882 2.125 57.298 1.00 97.94 299 GLU A O 1
ATOM 2342 N N . ALA A 1 300 ? -41.320 0.512 55.846 1.00 97.94 300 ALA A N 1
ATOM 2343 C CA . ALA A 1 300 ? -41.819 -0.585 56.669 1.00 97.94 300 ALA A CA 1
ATOM 2344 C C . ALA A 1 300 ? -41.115 -0.625 58.037 1.00 97.94 300 ALA A C 1
ATOM 2346 O O . ALA A 1 300 ? -41.793 -0.640 59.063 1.00 97.94 300 ALA A O 1
ATOM 2347 N N . SER A 1 301 ? -39.778 -0.536 58.089 1.00 97.75 301 SER A N 1
ATOM 2348 C CA . SER A 1 301 ? -39.022 -0.458 59.351 1.00 97.75 301 SER A CA 1
ATOM 2349 C C . SER A 1 301 ? -39.486 0.698 60.242 1.00 97.75 301 SER A C 1
ATOM 2351 O O . SER A 1 301 ? -39.642 0.530 61.453 1.00 97.75 301 SER A O 1
ATOM 2353 N N . LYS A 1 302 ? -39.728 1.876 59.659 1.00 97.75 302 LYS A N 1
ATOM 2354 C CA . LYS A 1 302 ? -40.204 3.060 60.385 1.00 97.75 302 LYS A CA 1
ATOM 2355 C C . LYS A 1 302 ? -41.611 2.857 60.947 1.00 97.75 302 LYS A C 1
ATOM 2357 O O . LYS A 1 302 ? -41.837 3.125 62.124 1.00 97.75 302 LYS A O 1
ATOM 2362 N N . GLN A 1 303 ? -42.549 2.377 60.134 1.00 97.75 303 GLN A N 1
ATOM 2363 C CA . G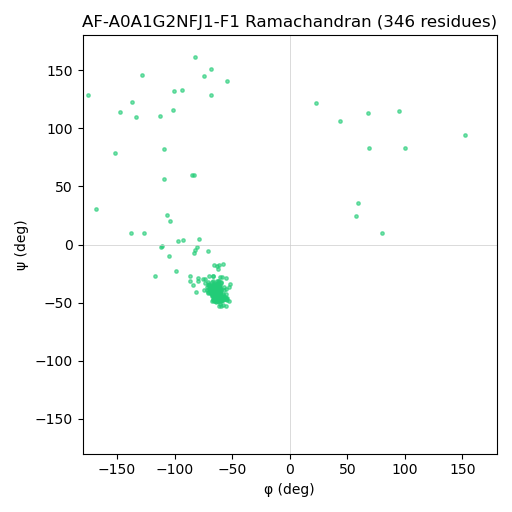LN A 1 303 ? -43.941 2.199 60.555 1.00 97.75 303 GLN A CA 1
ATOM 2364 C C . GLN A 1 303 ? -44.102 1.053 61.563 1.00 97.75 303 GLN A C 1
ATOM 2366 O O . GLN A 1 303 ? -44.838 1.197 62.538 1.00 97.75 303 GLN A O 1
ATOM 2371 N N . LEU A 1 304 ? -43.348 -0.039 61.404 1.00 96.94 304 LEU A N 1
ATOM 2372 C CA . LEU A 1 304 ? -43.301 -1.121 62.390 1.00 96.94 304 LEU A CA 1
ATOM 2373 C C . LEU A 1 304 ? -42.696 -0.649 63.715 1.00 96.94 304 LEU A C 1
ATOM 2375 O O . LEU A 1 304 ? -43.213 -0.995 64.772 1.00 96.94 304 LEU A O 1
ATOM 2379 N N . ARG A 1 305 ? -41.665 0.208 63.686 1.00 96.31 305 ARG A N 1
ATOM 2380 C CA . ARG A 1 305 ? -41.134 0.828 64.909 1.00 96.31 305 ARG A CA 1
ATOM 2381 C C . ARG A 1 305 ? -42.181 1.699 65.600 1.00 96.31 305 ARG A C 1
ATOM 2383 O O . ARG A 1 305 ? -42.292 1.631 66.819 1.00 96.31 305 ARG A O 1
ATOM 2390 N N . ASN A 1 306 ? -42.956 2.476 64.842 1.00 94.00 306 ASN A N 1
ATOM 2391 C CA . ASN A 1 306 ? -44.066 3.251 65.399 1.00 94.00 306 ASN A CA 1
ATOM 2392 C C . ASN A 1 306 ? -45.101 2.332 66.060 1.00 94.00 306 ASN A C 1
ATOM 2394 O O . ASN A 1 306 ? -45.552 2.634 67.155 1.00 94.00 306 ASN A O 1
ATOM 2398 N N . ALA A 1 307 ? -45.428 1.188 65.450 1.00 94.62 307 ALA A N 1
ATOM 2399 C CA . ALA A 1 307 ? -46.329 0.211 66.060 1.00 94.62 307 ALA A CA 1
ATOM 2400 C C . ALA A 1 307 ? -45.783 -0.337 67.390 1.00 94.62 307 ALA A C 1
ATOM 2402 O O . ALA A 1 307 ? -46.548 -0.487 68.337 1.00 94.62 307 ALA A O 1
ATOM 2403 N N . VAL A 1 308 ? -44.468 -0.575 67.501 1.00 94.94 308 VAL A N 1
ATOM 2404 C CA . VAL A 1 308 ? -43.855 -1.011 68.769 1.00 94.94 308 VAL A CA 1
ATOM 2405 C C . VAL A 1 308 ? -44.036 0.027 69.885 1.00 94.94 308 VAL A C 1
ATOM 2407 O O . VAL A 1 308 ? -44.261 -0.355 71.026 1.00 94.94 308 VAL A O 1
ATOM 2410 N N . VAL A 1 309 ? -43.998 1.330 69.583 1.00 92.62 309 VAL A N 1
ATOM 2411 C CA . VAL A 1 309 ? -44.195 2.388 70.601 1.00 92.62 309 VAL A CA 1
ATOM 2412 C C . VAL A 1 309 ? -45.567 2.285 71.281 1.00 92.62 309 VAL A C 1
ATOM 2414 O O . VAL A 1 309 ? -45.679 2.569 72.468 1.00 92.62 309 VAL A O 1
ATOM 2417 N N . TYR A 1 310 ? -46.590 1.834 70.551 1.00 92.12 310 TYR A N 1
ATOM 2418 C CA . TYR A 1 310 ? -47.966 1.691 71.040 1.00 92.12 310 TYR A CA 1
ATOM 2419 C C . TYR A 1 310 ? -48.346 0.226 71.326 1.00 92.12 310 TYR A C 1
ATOM 2421 O O . TYR A 1 310 ? -49.525 -0.119 71.358 1.00 92.12 310 TYR A O 1
ATOM 2429 N N . ILE A 1 311 ? -47.365 -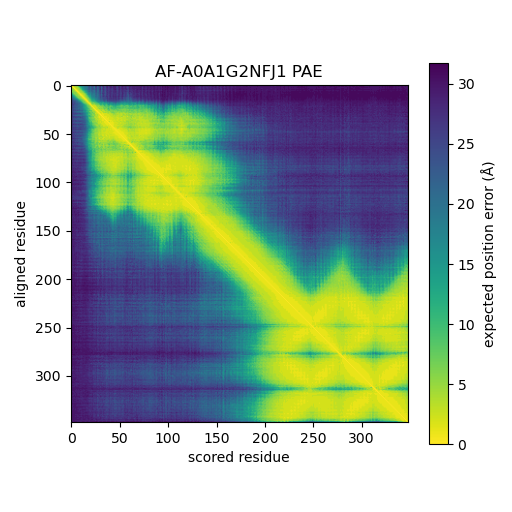0.665 71.510 1.00 90.81 311 ILE A N 1
ATOM 2430 C CA . ILE A 1 311 ? -47.593 -2.117 71.620 1.00 90.81 311 ILE A CA 1
ATOM 2431 C C . ILE A 1 311 ? -48.366 -2.536 72.878 1.00 90.81 311 ILE A C 1
ATOM 2433 O O . ILE A 1 311 ? -49.071 -3.543 72.847 1.00 90.81 311 ILE A O 1
ATOM 2437 N N . GLU A 1 312 ? -48.285 -1.759 73.960 1.00 88.00 312 GLU A N 1
ATOM 2438 C CA . GLU A 1 312 ? -49.078 -1.982 75.179 1.00 88.00 312 GLU A CA 1
ATOM 2439 C C . GLU A 1 312 ? -50.567 -1.662 74.951 1.00 88.00 312 GLU A C 1
ATOM 2441 O O . GLU A 1 312 ? -51.454 -2.287 75.537 1.00 88.00 312 GLU A O 1
ATOM 2446 N N . GLU A 1 313 ? -50.854 -0.767 74.001 1.00 89.12 313 GLU A N 1
ATOM 2447 C CA . GLU A 1 313 ? -52.188 -0.310 73.616 1.00 89.12 313 GLU A CA 1
ATOM 2448 C C . GLU A 1 313 ? -52.577 -0.846 72.228 1.00 89.12 313 GLU A C 1
ATOM 2450 O O . GLU A 1 313 ? -52.917 -0.083 71.326 1.00 89.12 313 GLU A O 1
ATOM 2455 N N . GLN A 1 314 ? -52.559 -2.168 72.016 1.00 83.69 314 GLN A N 1
ATOM 2456 C CA . GLN A 1 314 ? -52.867 -2.758 70.693 1.00 83.69 314 GLN A CA 1
ATOM 2457 C C . GLN A 1 314 ? -54.261 -2.405 70.129 1.00 83.69 314 GLN A C 1
ATOM 2459 O O . GLN A 1 314 ? -54.503 -2.584 68.937 1.00 83.69 314 GLN A O 1
ATOM 2464 N N . GLY A 1 315 ? -55.187 -1.920 70.963 1.00 82.06 315 GLY A N 1
ATOM 2465 C CA . GLY A 1 315 ? -56.491 -1.405 70.527 1.00 82.06 315 GLY A CA 1
ATOM 2466 C C . GLY A 1 315 ? -56.476 0.054 70.052 1.00 82.06 315 GLY A C 1
ATOM 2467 O O . GLY A 1 315 ? -57.497 0.533 69.564 1.00 82.06 315 GLY A O 1
ATOM 2468 N N . SER A 1 316 ? -55.352 0.763 70.203 1.00 91.50 316 SER A N 1
ATOM 2469 C CA . SER A 1 316 ? -55.195 2.155 69.774 1.00 91.50 316 SER A CA 1
ATOM 2470 C C . SER A 1 316 ? -55.201 2.281 68.249 1.00 91.50 316 SER A C 1
ATOM 2472 O O . SER A 1 316 ? -54.778 1.383 67.507 1.00 91.50 316 SER A O 1
ATOM 2474 N N . ALA A 1 317 ? -55.663 3.434 67.764 1.00 92.88 317 ALA A N 1
ATOM 2475 C CA . ALA A 1 317 ? -55.647 3.746 66.339 1.00 92.88 317 ALA A CA 1
ATOM 2476 C C . ALA A 1 317 ? -54.204 3.864 65.816 1.00 92.88 317 ALA A C 1
ATOM 2478 O O . ALA A 1 317 ? -53.918 3.495 64.675 1.00 92.88 317 ALA A O 1
ATOM 2479 N N . GLU A 1 318 ? -53.291 4.339 66.658 1.00 93.12 318 GLU A N 1
ATOM 2480 C CA . GLU A 1 318 ? -51.870 4.523 66.393 1.00 93.12 318 GLU A CA 1
ATOM 2481 C C . GLU A 1 318 ? -51.166 3.182 66.157 1.00 93.12 318 GLU A C 1
ATOM 2483 O O . GLU A 1 318 ? -50.481 3.030 65.138 1.00 93.12 318 GLU A O 1
ATOM 2488 N N . PHE A 1 319 ? -51.395 2.184 67.024 1.00 94.56 319 PHE A N 1
ATOM 2489 C CA . PHE A 1 319 ? -50.875 0.825 66.839 1.00 94.56 319 PHE A CA 1
ATOM 2490 C C . PHE A 1 319 ? -51.385 0.207 65.534 1.00 94.56 3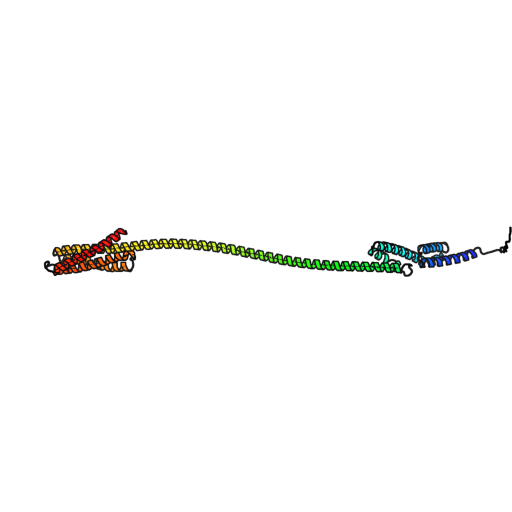19 PHE A C 1
ATOM 2492 O O . PHE A 1 319 ? -50.593 -0.238 64.696 1.00 94.56 319 PHE A O 1
ATOM 2499 N N . ALA A 1 320 ? -52.708 0.216 65.332 1.00 93.56 320 ALA A N 1
ATOM 2500 C CA . ALA A 1 320 ? -53.332 -0.379 64.154 1.00 93.56 320 ALA A CA 1
ATOM 2501 C C . ALA A 1 320 ? -52.851 0.289 62.854 1.00 93.56 320 ALA A C 1
ATOM 2503 O O . ALA A 1 320 ? -52.541 -0.390 61.874 1.00 93.56 320 ALA A O 1
ATOM 2504 N N . SER A 1 321 ? -52.734 1.619 62.850 1.00 94.75 321 SER A N 1
ATOM 2505 C CA . SER A 1 321 ? -52.232 2.401 61.717 1.00 94.75 321 SER A CA 1
ATOM 2506 C C . SER A 1 321 ? -50.766 2.090 61.413 1.00 94.75 321 SER A C 1
ATOM 2508 O O . SER A 1 321 ? -50.437 1.804 60.260 1.00 94.75 321 SER A O 1
ATOM 2510 N N . GLY A 1 322 ? -49.892 2.085 62.427 1.00 93.56 322 GLY A N 1
ATOM 2511 C CA . GLY A 1 322 ? -48.469 1.773 62.262 1.00 93.56 322 GLY A CA 1
ATOM 2512 C C . GLY A 1 322 ? -48.240 0.355 61.737 1.00 93.56 322 GLY A C 1
ATOM 2513 O O . GLY A 1 322 ? -47.511 0.163 60.762 1.00 93.56 322 GLY A O 1
ATOM 2514 N N . LEU A 1 323 ? -48.927 -0.636 62.314 1.00 95.56 323 LEU A N 1
ATOM 2515 C CA . LEU A 1 323 ? -48.795 -2.033 61.902 1.00 95.56 323 LEU A CA 1
ATOM 2516 C C . LEU A 1 323 ? -49.313 -2.257 60.476 1.00 95.56 323 LEU A C 1
ATOM 2518 O O . LEU A 1 323 ? -48.642 -2.910 59.678 1.00 95.56 323 LEU A O 1
ATOM 2522 N N . ASN A 1 324 ? -50.478 -1.698 60.132 1.00 96.38 324 ASN A N 1
ATOM 2523 C CA . ASN A 1 324 ? -51.054 -1.856 58.796 1.00 96.38 324 ASN A CA 1
ATOM 2524 C C . ASN A 1 324 ? -50.215 -1.149 57.727 1.00 96.38 324 ASN A C 1
ATOM 2526 O O . ASN A 1 324 ? -49.920 -1.752 56.698 1.00 96.38 324 ASN A O 1
ATOM 2530 N N . LYS A 1 325 ? -49.762 0.088 57.975 1.00 97.50 325 LYS A N 1
ATOM 2531 C CA . LYS A 1 325 ? -48.861 0.796 57.048 1.00 97.50 325 LYS A CA 1
ATOM 2532 C C . LYS A 1 325 ? -47.537 0.056 56.876 1.00 97.50 325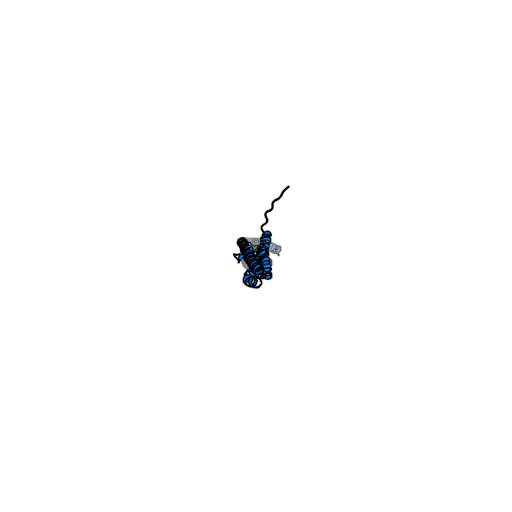 LYS A C 1
ATOM 2534 O O . LYS A 1 325 ? -47.065 -0.072 55.750 1.00 97.50 325 LYS A O 1
ATOM 2539 N N . GLY A 1 326 ? -46.977 -0.473 57.967 1.00 96.69 326 GLY A N 1
ATOM 2540 C CA . GLY A 1 326 ? -45.766 -1.291 57.933 1.00 96.69 326 GLY A CA 1
ATOM 2541 C C . GLY A 1 326 ? -45.930 -2.546 57.076 1.00 96.69 326 GLY A C 1
ATOM 2542 O O . GLY A 1 326 ? -45.107 -2.794 56.199 1.00 96.69 326 GLY A O 1
ATOM 2543 N N . LYS A 1 327 ? -47.025 -3.296 57.262 1.00 97.50 327 LYS A N 1
ATOM 2544 C CA . LYS A 1 327 ? -47.348 -4.480 56.447 1.00 97.50 327 LYS A CA 1
ATOM 2545 C C . LYS A 1 327 ? -47.558 -4.140 54.969 1.00 97.50 327 LYS A C 1
ATOM 2547 O O . LYS A 1 327 ? -47.068 -4.870 54.114 1.00 97.50 327 LYS A O 1
ATOM 2552 N N . THR A 1 328 ? -48.241 -3.040 54.657 1.00 98.00 328 THR A N 1
ATOM 2553 C CA . THR A 1 328 ? -48.447 -2.599 53.268 1.00 98.00 328 THR A CA 1
ATOM 2554 C C . THR A 1 328 ? -47.127 -2.239 52.588 1.00 98.00 328 THR A C 1
ATOM 2556 O O . THR A 1 328 ? -46.861 -2.723 51.491 1.00 98.00 328 THR A O 1
ATOM 2559 N N . ALA A 1 329 ? -46.273 -1.449 53.247 1.00 97.62 329 ALA A N 1
ATOM 2560 C CA . ALA A 1 329 ? -44.950 -1.106 52.722 1.00 97.62 329 ALA A CA 1
ATOM 2561 C C . ALA A 1 329 ? -44.076 -2.360 52.529 1.00 97.62 329 ALA A C 1
ATOM 2563 O O . ALA A 1 329 ? -43.424 -2.516 51.499 1.00 97.62 329 ALA A O 1
ATOM 2564 N N . LEU A 1 330 ? -44.135 -3.313 53.466 1.00 96.62 330 LEU A N 1
ATOM 2565 C CA . LEU A 1 330 ? -43.447 -4.602 53.355 1.00 96.62 330 LEU A CA 1
ATOM 2566 C C . LEU A 1 330 ? -43.914 -5.410 52.131 1.00 96.62 330 LEU A C 1
ATOM 2568 O O . LEU A 1 330 ? -43.086 -5.955 51.400 1.00 96.62 330 LEU A O 1
ATOM 2572 N N . ALA A 1 331 ? -45.225 -5.456 51.872 1.00 96.94 331 ALA A N 1
ATOM 2573 C CA . ALA A 1 331 ? -45.794 -6.127 50.701 1.00 96.94 331 ALA A CA 1
ATOM 2574 C C . ALA A 1 331 ? -45.378 -5.449 49.383 1.00 96.94 331 ALA A C 1
ATOM 2576 O O . ALA A 1 331 ? -44.967 -6.132 48.442 1.00 96.94 331 ALA A O 1
ATOM 2577 N N . ASN A 1 332 ? -45.420 -4.114 49.325 1.00 97.06 332 ASN A N 1
ATOM 2578 C CA . ASN A 1 332 ? -44.966 -3.346 48.162 1.00 97.06 332 ASN A CA 1
ATOM 2579 C C . ASN A 1 332 ? -43.482 -3.607 47.870 1.00 97.06 332 ASN A C 1
ATOM 2581 O O . ASN A 1 332 ? -43.106 -3.895 46.732 1.00 97.06 332 ASN A O 1
ATOM 2585 N N . ALA A 1 333 ? -42.642 -3.567 48.908 1.00 96.75 333 ALA A N 1
ATOM 2586 C CA . ALA A 1 333 ? -41.218 -3.858 48.804 1.00 96.75 333 ALA A CA 1
ATOM 2587 C C . ALA A 1 333 ? -40.958 -5.276 48.272 1.00 96.75 333 ALA A C 1
ATOM 2589 O O . ALA A 1 333 ? -40.145 -5.465 47.365 1.00 96.75 333 ALA A O 1
ATOM 2590 N N . ALA A 1 334 ? -41.687 -6.269 48.794 1.00 95.44 334 ALA A N 1
ATOM 2591 C CA . ALA A 1 334 ? -41.590 -7.653 48.345 1.00 95.44 334 ALA A CA 1
ATOM 2592 C C . ALA A 1 334 ? -41.996 -7.819 46.870 1.00 95.44 334 ALA A C 1
ATOM 2594 O O . ALA A 1 334 ? -41.349 -8.581 46.153 1.00 95.44 334 ALA A O 1
ATOM 2595 N N . SER A 1 335 ? -43.006 -7.080 46.399 1.00 96.31 335 SER A N 1
ATOM 2596 C CA . SER A 1 335 ? -43.422 -7.093 44.991 1.00 96.31 335 SER A CA 1
ATOM 2597 C C . SER A 1 335 ? -42.319 -6.585 44.059 1.00 96.31 335 SER A C 1
ATOM 2599 O O . SER A 1 335 ? -42.033 -7.222 43.046 1.00 96.31 335 SER A O 1
ATOM 2601 N N . TYR A 1 336 ? -41.664 -5.468 44.396 1.00 96.56 336 TYR A N 1
ATOM 2602 C CA . TYR A 1 336 ? -40.526 -4.973 43.613 1.00 96.56 336 TYR A CA 1
ATOM 2603 C C . TYR A 1 336 ? -39.351 -5.963 43.639 1.00 96.56 336 TYR A C 1
ATOM 2605 O O . TYR A 1 336 ? -38.761 -6.265 42.601 1.00 96.56 336 TYR A O 1
ATOM 2613 N N . LEU A 1 337 ? -39.043 -6.525 44.813 1.00 96.19 337 LEU A N 1
ATOM 2614 C CA . LEU A 1 337 ? -37.949 -7.482 44.986 1.00 96.19 337 LEU A CA 1
ATOM 2615 C C . LEU A 1 337 ? -38.167 -8.795 44.209 1.00 96.19 337 LEU A C 1
ATOM 2617 O O . LEU A 1 337 ? -37.202 -9.390 43.716 1.00 96.19 337 LEU A O 1
ATOM 2621 N N . ALA A 1 338 ? -39.418 -9.244 44.073 1.00 94.62 338 ALA A N 1
ATOM 2622 C CA . ALA A 1 338 ? -39.774 -10.410 43.269 1.00 94.62 338 ALA A CA 1
ATOM 2623 C C . ALA A 1 338 ? -39.416 -10.195 41.790 1.00 94.62 338 ALA A C 1
ATOM 2625 O O . ALA A 1 338 ? -38.703 -11.013 41.212 1.00 94.62 338 ALA A O 1
ATOM 2626 N N . GLY A 1 339 ? -39.777 -9.039 41.221 1.00 92.88 339 GLY A N 1
ATOM 2627 C CA . GLY A 1 339 ? -39.435 -8.697 39.837 1.00 92.88 339 GLY A CA 1
ATOM 2628 C C . GLY A 1 339 ? -37.925 -8.596 39.577 1.00 92.88 339 GLY A C 1
ATOM 2629 O O . GLY A 1 339 ? -37.459 -8.921 38.484 1.00 92.88 339 GLY A O 1
ATOM 2630 N N . VAL A 1 340 ? -37.137 -8.187 40.578 1.00 95.62 340 VAL A N 1
ATOM 2631 C CA . VAL A 1 340 ? -35.662 -8.209 40.510 1.00 95.62 340 VAL A CA 1
ATOM 2632 C C . VAL A 1 340 ? -35.133 -9.644 40.562 1.00 95.62 340 VAL A C 1
ATOM 2634 O O . VAL A 1 340 ? -34.217 -9.995 39.820 1.00 95.62 340 VAL A O 1
ATOM 2637 N N . SER A 1 341 ? -35.719 -10.493 41.410 1.00 94.62 341 SER A N 1
ATOM 2638 C CA . SER A 1 341 ? -35.326 -11.900 41.546 1.00 94.62 341 SER A CA 1
ATOM 2639 C C . SER A 1 341 ? -35.578 -12.693 40.265 1.00 94.62 341 SER A C 1
ATOM 2641 O O . SER A 1 341 ? -34.688 -13.411 39.815 1.00 94.62 341 SER A O 1
ATOM 2643 N N . GLU A 1 342 ? -36.748 -12.524 39.651 1.00 94.31 342 GLU A N 1
ATOM 2644 C CA . GLU A 1 342 ? -37.089 -13.141 38.364 1.00 94.31 342 GLU A CA 1
ATOM 2645 C C . GLU A 1 342 ? -36.130 -12.697 37.259 1.00 94.31 342 GLU A C 1
ATOM 2647 O O . GLU A 1 342 ? -35.625 -13.521 36.497 1.00 94.31 342 GLU A O 1
ATOM 2652 N N . PHE A 1 343 ? -35.817 -11.400 37.213 1.00 94.50 343 PHE A N 1
ATOM 2653 C CA . PHE A 1 343 ? -34.881 -10.854 36.239 1.00 94.50 343 PHE A CA 1
ATOM 2654 C C . PHE A 1 343 ? -33.468 -11.439 36.384 1.00 94.50 343 PHE A C 1
ATOM 2656 O O . PHE A 1 343 ? -32.847 -11.781 35.377 1.00 94.50 343 PHE A O 1
ATOM 2663 N N . ILE A 1 344 ? -32.970 -11.587 37.617 1.00 93.38 344 ILE A N 1
ATOM 2664 C CA . ILE A 1 344 ? -31.672 -12.220 37.884 1.00 93.38 344 ILE A CA 1
ATOM 2665 C C . ILE A 1 344 ? -31.682 -13.683 37.429 1.00 93.38 344 ILE A C 1
ATOM 2667 O O . ILE A 1 344 ? -30.737 -14.110 36.774 1.00 93.38 344 ILE A O 1
ATOM 2671 N N . VAL A 1 345 ? -32.728 -14.447 37.762 1.00 91.31 345 VAL A N 1
ATOM 2672 C CA . VAL A 1 345 ? -32.830 -15.872 37.394 1.00 91.31 345 VAL A CA 1
ATOM 2673 C C . VAL A 1 345 ? -32.906 -16.051 35.878 1.00 91.31 345 VAL A C 1
ATOM 2675 O O . VAL A 1 345 ? -32.241 -16.927 35.342 1.00 91.31 345 VAL A O 1
ATOM 2678 N N . GLY A 1 346 ? -33.654 -15.201 35.171 1.00 87.94 346 GLY A N 1
ATOM 2679 C CA . GLY A 1 346 ? -33.785 -15.274 33.712 1.00 87.94 346 GLY A CA 1
ATOM 2680 C C . GLY A 1 346 ? -32.539 -14.857 32.918 1.00 87.94 346 GLY A C 1
ATOM 2681 O O . GLY A 1 346 ? -32.548 -14.959 31.695 1.00 87.94 346 GLY A O 1
ATOM 2682 N N . ASN A 1 347 ? -31.491 -14.356 33.581 1.00 84.94 347 ASN A N 1
ATOM 2683 C CA . ASN A 1 347 ? -30.262 -13.867 32.945 1.00 84.94 347 ASN A CA 1
ATOM 2684 C C . ASN A 1 347 ? -28.973 -14.503 33.506 1.00 84.94 347 ASN A C 1
ATOM 2686 O O . ASN A 1 347 ? -27.879 -14.024 33.185 1.00 84.94 347 ASN A O 1
ATOM 2690 N N . GLN A 1 348 ? -29.104 -15.542 34.337 1.00 68.44 348 GLN A N 1
ATOM 2691 C CA . GLN A 1 348 ? -28.014 -16.430 34.764 1.00 68.44 348 GLN A CA 1
ATOM 2692 C C . GLN A 1 348 ? -27.859 -17.600 33.797 1.00 68.44 348 GLN A C 1
ATOM 2694 O O . GLN A 1 348 ? -26.694 -17.986 33.565 1.00 68.44 348 GLN A O 1
#

Mean predicted aligned error: 17.0 Å

Foldseek 3Di:
DDDDDDDDDDDDDDDDDPPPVVVVVLVVLLVVLVVQLVVCLQQQVLVVSLVSLVVNCVSPVVSSVVCVVSNVVSVLLVLLVVLCVVLVVCVVVVVLVSNLVSLVPGCLCVPPSNNNNVVSVVSNVVSVVVVVVVVVVVVVVVVVVVVVVVVVVVVVVVVVVVVVVVVVVVVVVVVVVVVVVVVVVVVVVVVVVVVVVVVVVVVVVVVVVVVVVVVLLVVLLVLLVVLLVLLVQLLVLLVVLLVCLVVLNLVSSLVSLVSSLVSLVVSLVVLVVSLPPRDDPVCNVLSVLSNLLSVLSNQLSVLSNQLSVCSVPCVDPSNVRSSVSSVVSSVSSVVSSVVSVVVSVVSD

Solvent-accessible surface area (backbone atoms only — not comparable to full-atom values): 17937 Å² total; per-residue (Å²): 140,79,92,80,89,85,87,83,88,84,80,88,84,84,85,92,53,85,66,54,61,53,47,54,54,48,54,52,50,52,52,51,38,54,52,48,26,52,53,24,41,60,70,52,39,24,68,59,19,44,53,37,46,56,52,36,39,75,78,37,54,75,65,33,62,75,44,46,67,58,50,54,47,29,54,48,47,39,51,14,51,53,35,48,54,50,24,51,56,28,48,77,69,68,36,34,70,54,21,30,64,44,40,76,79,28,46,26,60,71,33,86,71,35,66,57,17,69,60,41,41,53,53,34,53,52,22,50,50,52,55,52,49,56,51,50,53,52,50,53,50,53,53,48,53,50,52,50,54,52,51,52,52,50,53,49,54,54,49,50,52,50,49,52,53,50,53,53,51,48,56,50,50,54,52,52,49,58,50,50,53,51,52,51,52,51,51,50,52,52,51,53,51,52,50,54,50,50,55,51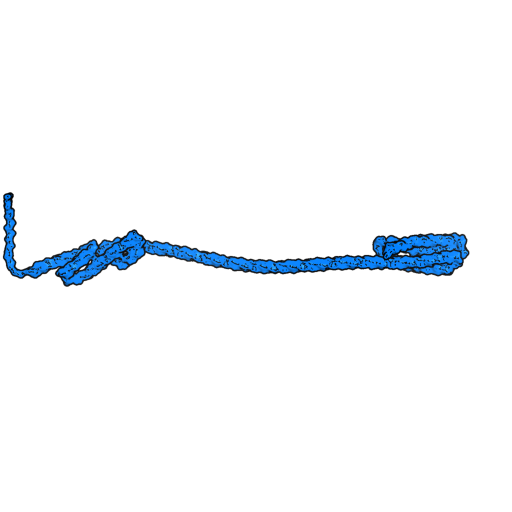,49,52,52,51,50,52,52,50,50,54,50,50,51,52,49,50,53,52,51,38,55,52,53,52,49,54,43,50,52,37,48,52,55,20,46,54,24,44,56,51,17,56,53,28,49,74,68,64,35,52,70,64,17,50,52,25,30,50,57,16,40,53,39,31,58,57,38,38,56,54,40,54,52,40,52,74,74,58,49,58,81,93,49,42,69,48,45,48,32,43,44,48,16,32,53,26,40,48,50,12,37,52,24,40,51,52,14,47,78,30,44,92,43,65,87,37,71,63,17,50,50,18,42,51,52,12,53,50,28,41,52,53,15,48,55,31,42,48,58,39,50,53,53,52,64,78,73,110